Protein AF-0000000083318431 (afdb_homodimer)

Solvent-accessible surface area (backbone atoms only — not comparable to full-atom values): 11618 Å² total; per-residue (Å²): 121,82,54,91,65,58,58,41,58,22,60,66,32,66,58,31,35,30,20,56,76,48,22,71,83,72,64,51,67,89,45,80,83,78,26,44,82,41,76,45,67,50,65,54,63,56,66,42,74,27,40,33,34,69,36,64,74,43,57,50,93,87,41,75,38,68,63,38,70,35,30,31,27,86,26,38,84,50,44,69,20,49,21,38,39,7,40,50,52,39,40,73,59,24,29,31,42,32,33,68,78,69,45,78,42,68,121,126,85,56,88,66,56,60,41,58,22,60,66,32,67,58,30,36,31,19,55,77,47,22,73,83,70,64,52,70,90,45,80,83,79,26,45,82,41,77,43,67,48,61,56,63,56,66,44,73,28,40,33,34,70,36,66,74,42,63,50,95,86,40,75,40,69,64,38,71,36,30,32,28,87,26,38,82,51,44,69,20,50,21,39,39,8,39,53,52,40,41,74,60,24,30,31,43,32,35,68,78,69,45,77,42,68,120

Nearest PDB structures (foldseek):
  2owj-assembly1_A  TM=4.427E-01  e=7.287E-01  Bradyrhizobium japonicum
  1d06-assembly1_A  TM=4.377E-01  e=7.287E-01  Sinorhizobium meliloti
  1y28-assembly1_A  TM=4.097E-01  e=8.242E-01  Bradyrhizobium japonicum
  8js5-assembly1_B  TM=4.001E-01  e=1.192E+00  Bradyrhizobium diazoefficiens USDA 110
  2owj-assembly1_A  TM=4.417E-01  e=7.083E-01  Bradyrhizobium japonicum

Sequence (214 aa):
MCFASNVLLDTGCAVTIFDIDLIEPTGLTIDPVKGRAVRMYGIGGQSELSFQQSIHSLTLNHHVLDNFVVQLGQTKEPYGFDGILGVDFLSTLQLNIDFKYMVVRKPMCFASNVLLDTGCAVTIFDIDLIEPTGLTIDPVKGRAVRMYGIGGQSELSFQQSIHSLTLNHHVLDNFVVQLGQTKEPYGFDGILGVDFLSTLQLNIDFKYMVVRKP

Organism: Saccharibacillus brassicae (NCBI:txid2583377)

Secondary structure (DSSP, 8-state):
------EEE-TT-SS-EEEGGGHHHH-----TTT-EEEEEE-TTS-EEEEEEEEEEEEEETTEEEEEEEEEEE--HHHHS-SEEE-HHHHHHTT-EEETTTTEEE--/------EEE-TT-SS-EEEGGGHHHH-----TTT-EEEEEE-TTS-EEEEEEEEEEEEEETTEEEEEEEEEEE--HHHHS-SEEE-HHHHHHTT-EEETTTTEEE--

Radius of gyration: 18.56 Å; Cα contacts (8 Å, |Δi|>4): 474; chains: 2; bounding box: 25×54×40 Å

Foldseek 3Di:
DADAWFEAEDAQDAAKEFEQVCCVVVVPDQDPVAKDWDWDQGPVRDIDIWIKHFDQWDDYPRDIDGRGIYTYHHCCVVPNTRMYHYPSNCVVQVWDQDPVVRDIDGD/DADAWFEAEDAQAAAKEFEQVCCVVVVPDQDPVAKDWDWDQGPVRDIDIWIKHFDQWDDYPRDIDGRGIYTYHHCCPVPNTRMYHYPSNCVVQVWDQDPVVRDIDGD

pLDDT: mean 85.31, std 11.84, range [35.06, 97.62]

InterPro domains:
  IPR021109 Aspartic peptidase domain superfamily [G3DSA:2.40.70.10] (4-106)
  IPR021109 Aspartic peptidase domain superfamily [SSF50630] (6-99)

Structure (mmCIF, N/CA/C/O backbone):
data_AF-0000000083318431-model_v1
#
loop_
_entity.id
_entity.type
_entity.pdbx_description
1 polymer 'Peptidase A2 domain-containing protein'
#
loop_
_atom_site.group_PDB
_atom_site.id
_atom_site.type_symbol
_atom_site.label_atom_id
_atom_site.label_alt_id
_atom_site.label_comp_id
_atom_site.label_asym_id
_atom_site.label_entity_id
_atom_site.label_seq_id
_atom_site.pdbx_PDB_ins_code
_atom_site.Cartn_x
_atom_site.Cartn_y
_atom_site.Cartn_z
_atom_site.occupancy
_atom_site.B_iso_or_equiv
_atom_site.auth_seq_id
_atom_site.auth_comp_id
_atom_site.auth_asym_id
_atom_site.auth_atom_id
_atom_site.pdbx_PDB_model_num
ATOM 1 N N . MET A 1 1 ? -6.406 -19.203 -18.109 1 36 1 MET A N 1
ATOM 2 C CA . MET A 1 1 ? -7.582 -18.797 -17.359 1 36 1 MET A CA 1
ATOM 3 C C . MET A 1 1 ? -7.383 -17.406 -16.75 1 36 1 MET A C 1
ATOM 5 O O . MET A 1 1 ? -6.355 -17.141 -16.125 1 36 1 MET A O 1
ATOM 9 N N . CYS A 1 2 ? -8.008 -16.469 -17.484 1 44.5 2 CYS A N 1
ATOM 10 C CA . CYS A 1 2 ? -7.988 -15.078 -17.031 1 44.5 2 CYS A CA 1
ATOM 11 C C . CYS A 1 2 ? -8.875 -14.891 -15.805 1 44.5 2 CYS A C 1
ATOM 13 O O . CYS A 1 2 ? -10.07 -15.211 -15.844 1 44.5 2 CYS A O 1
ATOM 15 N N . PHE A 1 3 ? -8.562 -15.305 -14.68 1 53.53 3 PHE A N 1
ATOM 16 C CA . PHE A 1 3 ? -9.492 -15.086 -13.586 1 53.53 3 PHE A CA 1
ATOM 17 C C . PHE A 1 3 ? -9.391 -13.648 -13.07 1 53.53 3 PHE A C 1
ATOM 19 O O . PHE A 1 3 ? -8.297 -13.086 -13 1 53.53 3 PHE A O 1
ATOM 26 N N . ALA A 1 4 ? -10.656 -13.031 -13.195 1 59.25 4 ALA A N 1
ATOM 27 C CA . ALA A 1 4 ? -10.828 -11.734 -12.555 1 59.25 4 ALA A CA 1
ATOM 28 C C . ALA A 1 4 ? -10.703 -11.844 -11.039 1 59.25 4 ALA A C 1
ATOM 30 O O . ALA A 1 4 ? -11.336 -12.703 -10.422 1 59.25 4 ALA A O 1
ATOM 31 N N . SER A 1 5 ? -9.578 -11.383 -10.531 1 76.81 5 SER A N 1
ATOM 32 C CA . SER A 1 5 ? -9.406 -11.469 -9.086 1 76.81 5 SER A CA 1
ATOM 33 C C . SER A 1 5 ? -9.453 -10.086 -8.438 1 76.81 5 SER A C 1
ATOM 35 O O . SER A 1 5 ? -9.039 -9.102 -9.047 1 76.81 5 SER A O 1
ATOM 37 N N . ASN A 1 6 ? -10.266 -10.055 -7.43 1 89 6 ASN A N 1
ATOM 38 C CA . ASN A 1 6 ? -10.25 -8.875 -6.566 1 89 6 ASN A CA 1
ATOM 39 C C . ASN A 1 6 ? -8.953 -8.781 -5.77 1 89 6 ASN A C 1
ATOM 41 O O . ASN A 1 6 ? -8.766 -9.508 -4.789 1 89 6 ASN A O 1
ATOM 45 N N . VAL A 1 7 ? -8.062 -7.941 -6.309 1 92.19 7 VAL A N 1
ATOM 46 C CA . VAL A 1 7 ? -6.75 -7.867 -5.676 1 92.19 7 VAL A CA 1
ATOM 47 C C . VAL A 1 7 ? -6.484 -6.438 -5.211 1 92.19 7 VAL A C 1
ATOM 49 O O . VAL A 1 7 ? -7.066 -5.488 -5.738 1 92.19 7 VAL A O 1
ATOM 52 N N . LEU A 1 8 ? -5.73 -6.363 -4.23 1 93.19 8 LEU A N 1
ATOM 53 C CA . LEU A 1 8 ? -5.262 -5.086 -3.707 1 93.19 8 LEU A CA 1
ATOM 54 C C . LEU A 1 8 ? -3.844 -4.789 -4.18 1 93.19 8 LEU A C 1
ATOM 56 O O . LEU A 1 8 ? -2.963 -5.648 -4.086 1 93.19 8 LEU A O 1
ATOM 60 N N . LEU A 1 9 ? -3.641 -3.633 -4.832 1 94.44 9 LEU A N 1
ATOM 61 C CA . LEU A 1 9 ? -2.283 -3.143 -5.051 1 94.44 9 LEU A CA 1
ATOM 62 C C . LEU A 1 9 ? -1.739 -2.471 -3.793 1 94.44 9 LEU A C 1
ATOM 64 O O . LEU A 1 9 ? -2.293 -1.471 -3.33 1 94.44 9 LEU A O 1
ATOM 68 N N . ASP A 1 10 ? -0.705 -3.004 -3.295 1 93 10 ASP A N 1
ATOM 69 C CA . ASP A 1 10 ? -0.213 -2.551 -1.998 1 93 10 ASP A CA 1
ATOM 70 C C . ASP A 1 10 ? 1.276 -2.221 -2.061 1 93 10 ASP A C 1
ATOM 72 O O . ASP A 1 10 ? 2.121 -3.113 -1.959 1 93 10 ASP A O 1
ATOM 76 N N . THR A 1 11 ? 1.609 -0.879 -2.137 1 94.94 11 THR A N 1
ATOM 77 C CA . THR A 1 11 ? 2.996 -0.433 -2.217 1 94.94 11 THR A CA 1
ATOM 78 C C . THR A 1 11 ? 3.666 -0.501 -0.847 1 94.94 11 THR A C 1
ATOM 80 O O . THR A 1 11 ? 4.875 -0.289 -0.729 1 94.94 11 THR A O 1
ATOM 83 N N . GLY A 1 12 ? 2.986 -0.863 0.18 1 89.88 12 GLY A N 1
ATOM 84 C CA . GLY A 1 12 ? 3.553 -1.085 1.501 1 89.88 12 GLY A CA 1
ATOM 85 C C . GLY A 1 12 ? 3.918 -2.535 1.758 1 89.88 12 GLY A C 1
ATOM 86 O O . GLY A 1 12 ? 4.484 -2.861 2.803 1 89.88 12 GLY A O 1
ATOM 87 N N . CYS A 1 13 ? 3.611 -3.355 0.816 1 90.69 13 CYS A N 1
ATOM 88 C CA . CYS A 1 13 ? 3.912 -4.781 0.909 1 90.69 13 CYS A CA 1
ATOM 89 C C . CYS A 1 13 ? 5.008 -5.172 -0.073 1 90.69 13 CYS A C 1
ATOM 91 O O . CYS A 1 13 ? 4.914 -4.879 -1.267 1 90.69 13 CYS A O 1
ATOM 93 N N . ALA A 1 14 ? 5.973 -5.914 0.399 1 91.31 14 ALA A N 1
ATOM 94 C CA . ALA A 1 14 ? 7.121 -6.258 -0.435 1 91.31 14 ALA A CA 1
ATOM 95 C C . ALA A 1 14 ? 6.789 -7.406 -1.381 1 91.31 14 ALA A C 1
ATOM 97 O O . ALA A 1 14 ? 7.258 -7.438 -2.52 1 91.31 14 ALA A O 1
ATOM 98 N N . VAL A 1 15 ? 5.84 -8.258 -0.883 1 92.88 15 VAL A N 1
ATOM 99 C CA . VAL A 1 15 ? 5.672 -9.508 -1.615 1 92.88 15 VAL A CA 1
ATOM 100 C C . VAL A 1 15 ? 4.203 -9.688 -2 1 92.88 15 VAL A C 1
ATOM 102 O O . VAL A 1 15 ? 3.316 -9.102 -1.375 1 92.88 15 VAL A O 1
ATOM 105 N N . THR A 1 16 ? 3.99 -10.477 -2.982 1 93.06 16 THR A N 1
ATOM 106 C CA . THR A 1 16 ? 2.654 -10.797 -3.467 1 93.06 16 THR A CA 1
ATOM 107 C C . THR A 1 16 ? 2.111 -12.047 -2.77 1 93.06 16 THR A C 1
ATOM 109 O O . THR A 1 16 ? 2.809 -13.055 -2.66 1 93.06 16 THR A O 1
ATOM 112 N N . ILE A 1 17 ? 0.894 -11.898 -2.312 1 92.06 17 ILE A N 1
ATOM 113 C CA . ILE A 1 17 ? 0.242 -12.984 -1.582 1 92.06 17 ILE A CA 1
ATOM 114 C C . ILE A 1 17 ? -1.122 -13.273 -2.203 1 92.06 17 ILE A C 1
ATOM 116 O O . ILE A 1 17 ? -1.883 -12.352 -2.508 1 92.06 17 ILE A O 1
ATOM 120 N N . PHE A 1 18 ? -1.387 -14.547 -2.379 1 91.19 18 PHE A N 1
ATOM 121 C CA . PHE A 1 18 ? -2.713 -14.977 -2.801 1 91.19 18 PHE A CA 1
ATOM 122 C C . PHE A 1 18 ? -3.367 -15.844 -1.729 1 91.19 18 PHE A C 1
ATOM 124 O O . PHE A 1 18 ? -2.676 -16.5 -0.953 1 91.19 18 PHE A O 1
ATOM 131 N N . ASP A 1 19 ? -4.617 -15.75 -1.799 1 91.38 19 ASP A N 1
ATOM 132 C CA . ASP A 1 19 ? -5.352 -16.594 -0.858 1 91.38 19 ASP A CA 1
ATOM 133 C C . ASP A 1 19 ? -5.148 -18.078 -1.168 1 91.38 19 ASP A C 1
ATOM 135 O O . ASP A 1 19 ? -5.207 -18.484 -2.33 1 91.38 19 ASP A O 1
ATOM 139 N N . ILE A 1 20 ? -4.957 -18.781 -0.159 1 86.31 20 ILE A N 1
ATOM 140 C CA . ILE A 1 20 ? -4.668 -20.203 -0.284 1 86.31 20 ILE A CA 1
ATOM 141 C C . ILE A 1 20 ? -5.871 -20.922 -0.887 1 86.31 20 ILE A C 1
ATOM 143 O O . ILE A 1 20 ? -5.719 -21.953 -1.559 1 86.31 20 ILE A O 1
ATOM 147 N N . ASP A 1 21 ? -7.047 -20.375 -0.74 1 83.44 21 ASP A N 1
ATOM 148 C CA . ASP A 1 21 ? -8.25 -21.031 -1.242 1 83.44 21 ASP A CA 1
ATOM 149 C C . ASP A 1 21 ? -8.398 -20.828 -2.75 1 83.44 21 ASP A C 1
ATOM 151 O O . ASP A 1 21 ? -9.266 -21.438 -3.381 1 83.44 21 ASP A O 1
ATOM 155 N N . LEU A 1 22 ? -7.621 -19.859 -3.303 1 76.31 22 LEU A N 1
ATOM 156 C CA . LEU A 1 22 ? -7.672 -19.656 -4.746 1 76.31 22 LEU A CA 1
ATOM 157 C C . LEU A 1 22 ? -6.996 -20.812 -5.48 1 76.31 22 LEU A C 1
ATOM 159 O O . LEU A 1 22 ? -7.098 -20.922 -6.703 1 76.31 22 LEU A O 1
ATOM 163 N N . ILE A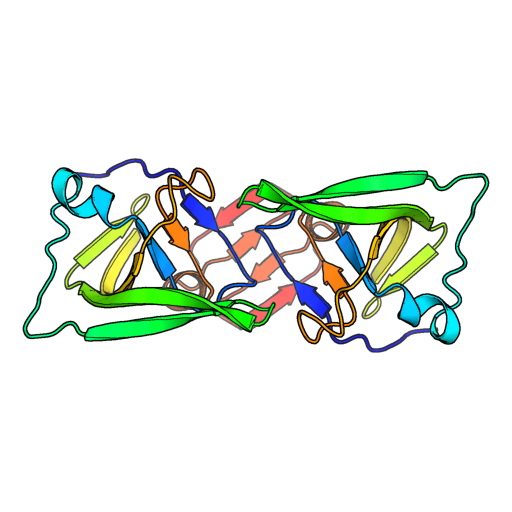 1 23 ? -6.359 -21.562 -4.914 1 65.06 23 ILE A N 1
ATOM 164 C CA . ILE A 1 23 ? -5.648 -22.703 -5.484 1 65.06 23 ILE A CA 1
ATOM 165 C C . ILE A 1 23 ? -6.609 -23.562 -6.305 1 65.06 23 ILE A C 1
ATOM 167 O O . ILE A 1 23 ? -6.301 -23.938 -7.438 1 65.06 23 ILE A O 1
ATOM 171 N N . GLU A 1 24 ? -7.672 -23.766 -5.746 1 61.34 24 GLU A N 1
ATOM 172 C CA . GLU A 1 24 ? -8.57 -24.703 -6.418 1 61.34 24 GLU A CA 1
ATOM 173 C C . GLU A 1 24 ? -9.109 -24.109 -7.719 1 61.34 24 GLU A C 1
ATOM 175 O O . GLU A 1 24 ? -8.945 -24.688 -8.789 1 61.34 24 GLU A O 1
ATOM 180 N N . PRO A 1 25 ? -9.539 -22.953 -7.664 1 62.59 25 PRO A N 1
ATOM 181 C CA . PRO A 1 25 ? -10.195 -22.438 -8.867 1 62.59 25 PRO A CA 1
ATOM 182 C C . PRO A 1 25 ? -9.203 -21.984 -9.938 1 62.59 25 PRO A C 1
ATOM 184 O O . PRO A 1 25 ? -9.539 -21.953 -11.125 1 62.59 25 PRO A O 1
ATOM 187 N N . THR A 1 26 ? -7.973 -21.656 -9.555 1 65.06 26 THR A N 1
ATOM 188 C CA . THR A 1 26 ? -7.074 -21.016 -10.508 1 65.06 26 THR A CA 1
ATOM 189 C C . THR A 1 26 ? -6.027 -22 -11.008 1 65.06 26 THR A C 1
ATOM 191 O O . THR A 1 26 ? -5.324 -21.734 -11.992 1 65.06 26 THR A O 1
ATOM 194 N N . GLY A 1 27 ? -6.109 -23.234 -10.32 1 65.81 27 GLY A N 1
ATOM 195 C CA . GLY A 1 27 ? -5.113 -24.234 -10.672 1 65.81 27 GLY A CA 1
ATOM 196 C C . GLY A 1 27 ? -3.773 -24.016 -10 1 65.81 27 GLY A C 1
ATOM 197 O O . GLY A 1 27 ? -2.787 -24.672 -10.336 1 65.81 27 GLY A O 1
ATOM 198 N N . LEU A 1 28 ? -3.803 -23.047 -9.18 1 68.62 28 LEU A N 1
ATOM 199 C CA . LEU A 1 28 ? -2.6 -22.906 -8.367 1 68.62 28 LEU A CA 1
ATOM 200 C C . LEU A 1 28 ? -2.434 -24.094 -7.426 1 68.62 28 LEU A C 1
ATOM 202 O O . LEU A 1 28 ? -3.389 -24.516 -6.77 1 68.62 28 LEU A O 1
ATOM 206 N N . THR A 1 29 ? -1.432 -24.938 -7.719 1 70.38 29 THR A N 1
ATOM 207 C CA . THR A 1 29 ? -1.21 -26.109 -6.875 1 70.38 29 THR A CA 1
ATOM 208 C C . THR A 1 29 ? -0.004 -25.891 -5.965 1 70.38 29 THR A C 1
ATOM 210 O O . THR A 1 29 ? 0.978 -25.266 -6.359 1 70.38 29 THR A O 1
ATOM 213 N N . ILE A 1 30 ? -0.252 -26.219 -4.617 1 75.06 30 ILE A N 1
ATOM 214 C CA . ILE A 1 30 ? 0.859 -26.219 -3.672 1 75.06 30 ILE A CA 1
ATOM 215 C C . ILE A 1 30 ? 1.917 -27.219 -4.121 1 75.06 30 ILE A C 1
ATOM 217 O O . ILE A 1 30 ? 1.591 -28.359 -4.48 1 75.06 30 ILE A O 1
ATOM 221 N N . ASP A 1 31 ? 3.086 -26.766 -4.34 1 80.94 31 ASP A N 1
ATOM 222 C CA . ASP A 1 31 ? 4.234 -27.625 -4.609 1 80.94 31 ASP A CA 1
ATOM 223 C C . ASP A 1 31 ? 5.039 -27.891 -3.338 1 80.94 31 ASP A C 1
ATOM 225 O O . ASP A 1 31 ? 5.895 -27.078 -2.967 1 80.94 31 ASP A O 1
ATOM 229 N N . PRO A 1 32 ? 4.699 -28.969 -2.686 1 79.25 32 PRO A N 1
ATOM 230 C CA . PRO A 1 32 ? 5.371 -29.219 -1.407 1 79.25 32 PRO A CA 1
ATOM 231 C C . PRO A 1 32 ? 6.867 -29.484 -1.567 1 79.25 32 PRO A C 1
ATOM 233 O O . PRO A 1 32 ? 7.617 -29.406 -0.592 1 79.25 32 PRO A O 1
ATOM 236 N N . VAL A 1 33 ? 7.297 -29.812 -2.688 1 82.94 33 VAL A N 1
ATOM 237 C CA . VAL A 1 33 ? 8.703 -30.109 -2.93 1 82.94 33 VAL A CA 1
ATOM 238 C C . VAL A 1 33 ? 9.484 -28.812 -3.15 1 82.94 33 VAL A C 1
ATOM 240 O O . VAL A 1 33 ? 10.531 -28.609 -2.535 1 82.94 33 VAL A O 1
ATOM 243 N N . LYS A 1 34 ? 8.867 -27.984 -3.918 1 83.31 34 LYS A N 1
ATOM 244 C CA . LYS A 1 34 ? 9.602 -26.766 -4.293 1 83.31 34 LYS A CA 1
ATOM 245 C C . LYS A 1 34 ? 9.219 -25.594 -3.398 1 83.31 34 LYS A C 1
ATOM 247 O O . LYS A 1 34 ? 9.961 -24.609 -3.305 1 83.31 34 LYS A O 1
ATOM 252 N N . GLY A 1 35 ? 8.094 -25.781 -2.775 1 89.44 35 GLY A N 1
ATOM 253 C CA . GLY A 1 35 ? 7.637 -24.703 -1.903 1 89.44 35 GLY A CA 1
ATOM 254 C C . GLY A 1 35 ? 8.094 -24.859 -0.467 1 89.44 35 GLY A C 1
ATOM 255 O O . GLY A 1 35 ? 8.836 -25.797 -0.148 1 89.44 35 GLY A O 1
ATOM 256 N N . ARG A 1 36 ? 7.926 -23.812 0.292 1 91.44 36 ARG A N 1
ATOM 257 C CA . ARG A 1 36 ? 8.305 -23.859 1.701 1 91.44 36 ARG A CA 1
ATOM 258 C C . ARG A 1 36 ? 7.41 -22.938 2.533 1 91.44 36 ARG A C 1
ATOM 260 O O . ARG A 1 36 ? 6.906 -21.938 2.033 1 91.44 36 ARG A O 1
ATOM 267 N N . ALA A 1 37 ? 7.207 -23.328 3.777 1 91.06 37 ALA A N 1
ATOM 268 C CA . ALA A 1 37 ? 6.527 -22.469 4.738 1 91.06 37 ALA A CA 1
ATOM 269 C C . ALA A 1 37 ? 7.406 -21.281 5.117 1 91.06 37 ALA A C 1
ATOM 271 O O . ALA A 1 37 ? 8.609 -21.422 5.324 1 91.06 37 ALA A O 1
ATOM 272 N N . VAL A 1 38 ? 6.82 -20.078 5.086 1 90.62 38 VAL A N 1
ATOM 273 C CA . VAL A 1 38 ? 7.535 -18.859 5.469 1 90.62 38 VAL A CA 1
ATOM 274 C C . VAL A 1 38 ? 6.672 -18.031 6.41 1 90.62 38 VAL A C 1
ATOM 276 O O . VAL A 1 38 ? 5.449 -18.203 6.457 1 90.62 38 VAL A O 1
ATOM 279 N N . ARG A 1 39 ? 7.371 -17.297 7.191 1 87.12 39 ARG A N 1
ATOM 280 C CA . ARG A 1 39 ? 6.711 -16.297 8.031 1 87.12 39 ARG A CA 1
ATOM 281 C C . ARG A 1 39 ? 6.848 -14.898 7.438 1 87.12 39 ARG A C 1
ATOM 283 O O . ARG A 1 39 ? 7.953 -14.461 7.117 1 87.12 39 ARG A O 1
ATOM 290 N N . MET A 1 40 ? 5.684 -14.336 7.133 1 81.06 40 MET A N 1
ATOM 291 C CA . MET A 1 40 ? 5.672 -12.984 6.57 1 81.06 40 MET A CA 1
ATOM 292 C C . MET A 1 40 ? 5.422 -11.945 7.656 1 81.06 40 MET A C 1
ATOM 294 O O . MET A 1 40 ? 4.609 -12.164 8.555 1 81.06 40 MET A O 1
ATOM 298 N N . TYR A 1 41 ? 6.293 -10.961 7.547 1 74.12 41 TYR A N 1
ATOM 299 C CA . TYR A 1 41 ? 6.117 -9.852 8.477 1 74.12 41 TYR A CA 1
ATOM 300 C C . TYR A 1 41 ? 5.609 -8.609 7.754 1 74.12 41 TYR A C 1
ATOM 302 O O . TYR A 1 41 ? 6.117 -8.258 6.688 1 74.12 41 TYR A O 1
ATOM 310 N N . GLY A 1 42 ? 4.559 -8.078 8.227 1 68.25 42 GLY A N 1
ATOM 311 C CA . GLY A 1 42 ? 4.086 -6.797 7.723 1 68.25 42 GLY A CA 1
ATOM 312 C C . GLY A 1 42 ? 4.715 -5.609 8.43 1 68.25 42 GLY A C 1
ATOM 313 O O . GLY A 1 42 ? 5.512 -5.781 9.352 1 68.25 42 GLY A O 1
ATOM 314 N N . ILE A 1 43 ? 4.52 -4.32 8 1 66.81 43 ILE A N 1
ATOM 315 C CA . ILE A 1 43 ? 5.09 -3.076 8.508 1 66.81 43 ILE A CA 1
ATOM 316 C C . ILE A 1 43 ? 4.809 -2.957 10.008 1 66.81 43 ILE A C 1
ATOM 318 O O . ILE A 1 43 ? 5.652 -2.467 10.766 1 66.81 43 ILE A O 1
ATOM 322 N N . GLY A 1 44 ? 4.16 -3.818 10.773 1 66.19 44 GLY A N 1
ATOM 323 C CA . GLY A 1 44 ? 3.818 -3.777 12.188 1 66.19 44 GLY A CA 1
ATOM 324 C C . GLY A 1 44 ? 4.344 -4.969 12.961 1 66.19 44 GLY A C 1
ATOM 325 O O . GLY A 1 44 ? 4.098 -5.094 14.164 1 66.19 44 GLY A O 1
ATOM 326 N N . GLY A 1 45 ? 5.098 -5.727 12.281 1 67.38 45 GLY A N 1
ATOM 327 C CA . GLY A 1 45 ? 5.742 -6.84 12.961 1 67.38 45 GLY A CA 1
ATOM 328 C C . GLY A 1 45 ? 4.84 -8.047 13.117 1 67.38 45 GLY A C 1
ATOM 329 O O . GLY A 1 45 ? 5.281 -9.109 13.562 1 67.38 45 GLY A O 1
ATOM 330 N N . GLN A 1 46 ? 3.557 -7.824 12.945 1 69.38 46 GLN A N 1
ATOM 331 C CA . GLN A 1 46 ? 2.693 -9 12.953 1 69.38 46 GLN A CA 1
ATOM 332 C C . GLN A 1 46 ? 3.082 -9.977 11.844 1 69.38 46 GLN A C 1
ATOM 334 O O . GLN A 1 46 ? 3.393 -9.562 10.727 1 69.38 46 GLN A O 1
ATOM 339 N N . SER A 1 47 ? 3.252 -11.188 12.312 1 77.19 47 SER A N 1
ATOM 340 C CA . SER A 1 47 ? 3.695 -12.188 11.344 1 77.19 47 SER A CA 1
ATOM 341 C C . SER A 1 47 ? 2.582 -13.18 11.031 1 77.19 47 SER A C 1
ATOM 343 O O . SER A 1 47 ? 1.662 -13.367 11.828 1 77.19 47 SER A O 1
ATOM 345 N N . GLU A 1 48 ? 2.594 -13.617 9.828 1 80.62 48 GLU A N 1
ATOM 346 C CA . GLU A 1 48 ? 1.678 -14.648 9.367 1 80.62 48 GLU A CA 1
ATOM 347 C C . GLU A 1 48 ? 2.424 -15.75 8.617 1 80.62 48 GLU A C 1
ATOM 349 O O . GLU A 1 48 ? 3.406 -15.477 7.922 1 80.62 48 GLU A O 1
ATOM 354 N N . LEU A 1 49 ? 1.854 -16.922 8.93 1 87.12 49 LEU A N 1
ATOM 355 C CA . LEU A 1 49 ? 2.42 -18.047 8.195 1 87.12 49 LEU A CA 1
ATOM 356 C C . LEU A 1 49 ? 1.874 -18.094 6.77 1 87.12 49 LEU A C 1
ATOM 358 O O . LEU A 1 49 ? 0.674 -17.906 6.555 1 87.12 49 LEU A O 1
ATOM 362 N N . SER A 1 50 ? 2.781 -18.328 5.816 1 91 50 SER A N 1
ATOM 363 C CA . SER A 1 50 ? 2.41 -18.484 4.41 1 91 50 SER A CA 1
ATOM 364 C C . SER A 1 50 ? 3.262 -19.562 3.736 1 91 50 SER A C 1
ATOM 366 O O . SER A 1 50 ? 4.191 -20.094 4.344 1 91 50 SER A O 1
ATOM 368 N N . PHE A 1 51 ? 2.768 -20.031 2.646 1 92.12 51 PHE A N 1
ATOM 369 C CA . PHE A 1 51 ? 3.502 -20.984 1.82 1 92.12 51 PHE A CA 1
ATOM 370 C C . PHE A 1 51 ? 4.035 -20.312 0.563 1 92.12 51 PHE A C 1
ATOM 372 O O . PHE A 1 51 ? 3.277 -19.688 -0.182 1 92.12 51 PHE A O 1
ATOM 379 N N . GLN A 1 52 ? 5.371 -20.391 0.48 1 93.75 52 GLN A N 1
ATOM 380 C CA . GLN A 1 52 ? 6.023 -19.719 -0.641 1 93.75 52 GLN A CA 1
ATOM 381 C C . GLN A 1 52 ? 6.363 -20.703 -1.751 1 93.75 52 GLN A C 1
ATOM 383 O O . GLN A 1 52 ? 6.848 -21.812 -1.48 1 93.75 52 GLN A O 1
ATOM 388 N N . GLN A 1 53 ? 6.07 -20.359 -2.934 1 91.69 53 GLN A N 1
ATOM 389 C CA . GLN A 1 53 ? 6.461 -21.172 -4.074 1 91.69 53 GLN A CA 1
ATOM 390 C C . GLN A 1 53 ? 6.562 -20.344 -5.348 1 91.69 53 GLN A C 1
ATOM 392 O O . GLN A 1 53 ? 6.027 -19.234 -5.41 1 91.69 53 GLN A O 1
ATOM 397 N N . SER A 1 54 ? 7.273 -20.875 -6.316 1 91.19 54 SER A N 1
ATOM 398 C CA . SER A 1 54 ? 7.316 -20.281 -7.645 1 91.19 54 SER A CA 1
ATOM 399 C C . SER A 1 54 ? 6.168 -20.781 -8.516 1 91.19 54 SER A C 1
ATOM 401 O O . SER A 1 54 ? 5.832 -21.969 -8.492 1 91.19 54 SER A O 1
ATOM 403 N N . ILE A 1 55 ? 5.605 -19.859 -9.156 1 85.56 55 ILE A N 1
ATOM 404 C CA . ILE A 1 55 ? 4.598 -20.203 -10.156 1 85.56 55 ILE A CA 1
ATOM 405 C C . ILE A 1 55 ? 5.184 -20.031 -11.555 1 85.56 55 ILE A C 1
ATOM 407 O O . ILE A 1 55 ? 5.699 -18.969 -11.891 1 85.56 55 ILE A O 1
ATOM 411 N N . HIS A 1 56 ? 5.043 -21.062 -12.305 1 84.88 56 HIS A N 1
ATOM 412 C CA . HIS A 1 56 ? 5.645 -21.062 -13.633 1 84.88 56 HIS A CA 1
ATOM 413 C C . HIS A 1 56 ? 5.051 -19.969 -14.508 1 84.88 56 HIS A C 1
ATOM 415 O O . HIS A 1 56 ? 5.785 -19.25 -15.203 1 84.88 56 HIS A O 1
ATOM 421 N N . SER A 1 57 ? 3.715 -19.906 -14.57 1 84.62 57 SER A N 1
ATOM 422 C CA . SER A 1 57 ? 3.039 -18.859 -15.336 1 84.62 57 SER A CA 1
ATOM 423 C C . SER A 1 57 ? 1.828 -18.312 -14.586 1 84.62 57 SER A C 1
ATOM 425 O O . SER A 1 57 ? 0.902 -19.062 -14.266 1 84.62 57 SER A O 1
ATOM 427 N N . LEU A 1 58 ? 1.907 -17.047 -14.25 1 83 58 LEU A N 1
ATOM 428 C CA . LEU A 1 58 ? 0.816 -16.328 -13.594 1 83 58 LEU A CA 1
ATOM 429 C C . LEU A 1 58 ? 0.211 -15.281 -14.523 1 83 58 LEU A C 1
ATOM 431 O O . LEU A 1 58 ? 0.926 -14.43 -15.047 1 83 58 LEU A O 1
ATOM 435 N N . THR A 1 59 ? -1.07 -15.445 -14.742 1 83.81 59 THR A N 1
ATOM 436 C CA . THR A 1 59 ? -1.763 -14.461 -15.562 1 83.81 59 THR A CA 1
ATOM 437 C C . THR A 1 59 ? -2.771 -13.68 -14.734 1 83.81 59 THR A C 1
ATOM 439 O O . THR A 1 59 ? -3.666 -14.258 -14.117 1 83.81 59 THR A O 1
ATOM 442 N N . LEU A 1 60 ? -2.523 -12.352 -14.648 1 82.06 60 LEU A N 1
ATOM 443 C CA . LEU A 1 60 ? -3.441 -11.445 -13.969 1 82.06 60 LEU A CA 1
ATOM 444 C C . LEU A 1 60 ? -3.834 -10.281 -14.875 1 82.06 60 LEU A C 1
ATOM 446 O O . LEU A 1 60 ? -2.973 -9.523 -15.328 1 82.06 60 LEU A O 1
ATOM 450 N N . ASN A 1 61 ? -5.125 -9.945 -15.062 1 77.31 61 ASN A N 1
ATOM 451 C CA . ASN A 1 61 ? -5.645 -8.852 -15.875 1 77.31 61 ASN A CA 1
ATOM 452 C C . ASN A 1 61 ? -4.816 -8.648 -17.141 1 77.31 61 ASN A C 1
ATOM 454 O O . ASN A 1 61 ? -4.387 -7.531 -17.438 1 77.31 61 ASN A O 1
ATOM 458 N N . HIS A 1 62 ? -4.324 -9.766 -17.766 1 79.62 62 HIS A N 1
ATOM 459 C CA . HIS A 1 62 ? -3.656 -9.773 -19.062 1 79.62 62 HIS A CA 1
ATOM 460 C C . HIS A 1 62 ? -2.143 -9.68 -18.891 1 79.62 62 HIS A C 1
ATOM 462 O O . HIS A 1 62 ? -1.413 -9.586 -19.891 1 79.62 62 HIS A O 1
ATOM 468 N N . HIS A 1 63 ? -1.74 -9.555 -17.734 1 85.5 63 HIS A N 1
ATOM 469 C CA . HIS A 1 63 ? -0.306 -9.602 -17.469 1 85.5 63 HIS A CA 1
ATOM 470 C C . HIS A 1 63 ? 0.155 -11.023 -17.172 1 85.5 63 HIS A C 1
ATOM 472 O O . HIS A 1 63 ? -0.498 -11.742 -16.422 1 85.5 63 HIS A O 1
ATOM 478 N N . VAL A 1 64 ? 1.196 -11.367 -17.797 1 84.31 64 VAL A N 1
ATOM 479 C CA . VAL A 1 64 ? 1.764 -12.688 -17.578 1 84.31 64 VAL A CA 1
ATOM 480 C C . VAL A 1 64 ? 3.121 -12.562 -16.891 1 84.31 64 VAL A C 1
ATOM 482 O O . VAL A 1 64 ? 3.963 -11.766 -17.297 1 84.31 64 VAL A O 1
ATOM 485 N N . LEU A 1 65 ? 3.244 -13.305 -15.82 1 88.75 65 LEU A N 1
ATOM 486 C CA . LEU A 1 65 ? 4.512 -13.398 -15.102 1 88.75 65 LEU A CA 1
ATOM 487 C C . LEU A 1 65 ? 5.027 -14.836 -15.102 1 88.75 65 LEU A C 1
ATOM 489 O O . LEU A 1 65 ? 4.305 -15.758 -14.719 1 88.75 65 LEU A O 1
ATOM 493 N N . ASP A 1 66 ? 6.273 -14.922 -15.555 1 89.06 66 ASP A N 1
ATOM 494 C CA . ASP A 1 66 ? 6.891 -16.25 -15.586 1 89.06 66 ASP A CA 1
ATOM 495 C C . ASP A 1 66 ? 7.809 -16.453 -14.383 1 89.06 66 ASP A C 1
ATOM 497 O O . ASP A 1 66 ? 8.555 -15.547 -14.008 1 89.06 66 ASP A O 1
ATOM 501 N N . ASN A 1 67 ? 7.66 -17.641 -13.805 1 90.94 67 ASN A N 1
ATOM 502 C CA . ASN A 1 67 ? 8.516 -18.047 -12.695 1 90.94 67 ASN A CA 1
ATOM 503 C C . ASN A 1 67 ? 8.492 -17.016 -11.57 1 90.94 67 ASN A C 1
ATOM 505 O O . ASN A 1 67 ? 9.547 -16.578 -11.102 1 90.94 67 ASN A O 1
ATOM 509 N N . PHE A 1 68 ? 7.332 -16.703 -11.227 1 92.5 68 PHE A N 1
ATOM 510 C CA . PHE A 1 68 ? 7.117 -15.68 -10.203 1 92.5 68 PHE A CA 1
ATOM 511 C C . PHE A 1 68 ? 6.883 -16.328 -8.844 1 92.5 68 PHE A C 1
ATOM 513 O O . PHE A 1 68 ? 6.098 -17.266 -8.719 1 92.5 68 PHE A O 1
ATOM 520 N N . VAL A 1 69 ? 7.602 -15.789 -7.848 1 93.5 69 VAL A N 1
ATOM 521 C CA . VAL A 1 69 ? 7.473 -16.312 -6.492 1 93.5 69 VAL A CA 1
ATOM 522 C C . VAL A 1 69 ? 6.297 -15.648 -5.785 1 93.5 69 VAL A C 1
ATOM 524 O O . VAL A 1 69 ? 6.195 -14.414 -5.77 1 93.5 69 VAL A O 1
ATOM 527 N N . VAL A 1 70 ? 5.402 -16.531 -5.297 1 92.44 70 VAL A N 1
ATOM 528 C CA . VAL A 1 70 ? 4.254 -16 -4.57 1 92.44 70 VAL A CA 1
ATOM 529 C C . VAL A 1 70 ? 4.172 -16.641 -3.188 1 92.44 70 VAL A C 1
ATOM 531 O O . VAL A 1 70 ? 4.809 -17.672 -2.936 1 92.44 70 VAL A O 1
ATOM 534 N N . GLN A 1 71 ? 3.455 -15.969 -2.43 1 92.5 71 GLN A N 1
ATOM 535 C CA . GLN A 1 71 ? 3.062 -16.547 -1.151 1 92.5 71 GLN A CA 1
ATOM 536 C C . GLN A 1 71 ? 1.576 -16.906 -1.139 1 92.5 71 GLN A C 1
ATOM 538 O O . GLN A 1 71 ? 0.758 -16.172 -1.706 1 92.5 71 GLN A O 1
ATOM 543 N N . LEU A 1 72 ? 1.286 -18 -0.546 1 91.38 72 LEU A N 1
ATOM 544 C CA . LEU A 1 72 ? -0.089 -18.422 -0.317 1 91.38 72 LEU A CA 1
ATOM 545 C C . LEU A 1 72 ? -0.452 -18.312 1.161 1 91.38 72 LEU A C 1
ATOM 547 O O . LEU A 1 72 ? 0.231 -18.891 2.014 1 91.38 72 LEU A O 1
ATOM 551 N N . GLY A 1 73 ? -1.368 -17.516 1.432 1 90.19 73 GLY A N 1
ATOM 552 C CA . GLY A 1 73 ? -1.832 -17.281 2.791 1 90.19 73 GLY A CA 1
ATOM 553 C C . GLY A 1 73 ? -3.277 -16.828 2.857 1 90.19 73 GLY A C 1
ATOM 554 O O . GLY A 1 73 ? -4.023 -16.984 1.887 1 90.19 73 GLY A O 1
ATOM 555 N N . GLN A 1 74 ? -3.701 -16.391 4.062 1 88.5 74 GLN A N 1
ATOM 556 C CA . GLN A 1 74 ? -5.074 -15.938 4.246 1 88.5 74 GLN A CA 1
ATOM 557 C C . GLN A 1 74 ? -5.223 -14.461 3.889 1 88.5 74 GLN A C 1
ATOM 559 O O . GLN A 1 74 ? -4.707 -13.594 4.594 1 88.5 74 GLN A O 1
ATOM 564 N N . THR A 1 75 ? -5.863 -14.188 2.773 1 89.94 75 THR A N 1
ATOM 565 C CA . THR A 1 75 ? -6.086 -12.797 2.395 1 89.94 75 THR A CA 1
ATOM 566 C C . THR A 1 75 ? -7.574 -12.5 2.266 1 89.94 75 THR A C 1
ATOM 568 O O . THR A 1 75 ? -8.023 -11.398 2.58 1 89.94 75 THR A O 1
ATOM 571 N N . LYS A 1 76 ? -8.359 -13.484 1.943 1 90.12 76 LYS A N 1
ATOM 572 C CA . LYS A 1 76 ? -9.773 -13.258 1.676 1 90.12 76 LYS A CA 1
ATOM 573 C C . LYS A 1 76 ? -10.547 -13 2.967 1 90.12 76 LYS A C 1
ATOM 575 O O . LYS A 1 76 ? -11.266 -12.008 3.076 1 90.12 76 LYS A O 1
ATOM 580 N N . GLU A 1 77 ? -10.375 -13.828 3.867 1 88 77 GLU A N 1
ATOM 581 C CA . GLU A 1 77 ? -11.148 -13.711 5.098 1 88 77 GLU A CA 1
ATOM 582 C C . GLU A 1 77 ? -10.766 -12.461 5.879 1 88 77 GLU A C 1
ATOM 584 O O . GLU A 1 77 ? -11.625 -11.641 6.219 1 88 77 GLU A O 1
ATOM 589 N N . PRO A 1 78 ? -9.453 -12.266 6.109 1 84.31 78 PRO A N 1
ATOM 590 C CA . PRO A 1 78 ? -9.086 -11.125 6.949 1 84.31 78 PRO A CA 1
ATOM 591 C C . PRO A 1 78 ? -9.18 -9.789 6.207 1 84.31 78 PRO A C 1
ATOM 593 O O . PRO A 1 78 ? -9.484 -8.766 6.812 1 84.31 78 PRO A O 1
ATOM 596 N N . TYR A 1 79 ? -9.008 -9.836 4.852 1 86.06 79 TYR A N 1
ATOM 597 C CA . TYR A 1 79 ? -8.844 -8.547 4.18 1 86.06 79 TYR A CA 1
ATOM 598 C C . TYR A 1 79 ? -9.883 -8.375 3.082 1 86.06 79 TYR A C 1
ATOM 600 O O . TYR A 1 79 ? -10.094 -7.258 2.592 1 86.06 79 TYR A O 1
ATOM 608 N N . GLY A 1 80 ? -10.5 -9.398 2.627 1 88.38 80 GLY A N 1
ATOM 609 C CA . GLY A 1 80 ? -11.539 -9.305 1.619 1 88.38 80 GLY A CA 1
ATOM 610 C C . GLY A 1 80 ? -11.008 -9.352 0.2 1 88.38 80 GLY A C 1
ATOM 611 O O . GLY A 1 80 ? -11.719 -9.016 -0.748 1 88.38 80 GLY A O 1
ATOM 612 N N . PHE A 1 81 ? -9.734 -9.703 0.054 1 91.5 81 PHE A N 1
ATOM 613 C CA . PHE A 1 81 ? -9.125 -9.727 -1.269 1 91.5 81 PHE A CA 1
ATOM 614 C C . PHE A 1 81 ? -8.664 -11.133 -1.624 1 91.5 81 PHE A C 1
ATOM 616 O O . PHE A 1 81 ? -8.211 -11.883 -0.755 1 91.5 81 PHE A O 1
ATOM 623 N N . ASP A 1 82 ? -8.68 -11.438 -2.893 1 90.56 82 ASP A N 1
ATOM 624 C CA . ASP A 1 82 ? -8.148 -12.695 -3.402 1 90.56 82 ASP A CA 1
ATOM 625 C C . ASP A 1 82 ? -6.625 -12.711 -3.334 1 90.56 82 ASP A C 1
ATOM 627 O O . ASP A 1 82 ? -6.012 -13.781 -3.279 1 90.56 82 ASP A O 1
ATOM 631 N N . GLY A 1 83 ? -6.07 -11.539 -3.312 1 90.94 83 GLY A N 1
ATOM 632 C CA . GLY A 1 83 ? -4.625 -11.383 -3.25 1 90.94 83 GLY A CA 1
ATOM 633 C C . GLY A 1 83 ? -4.188 -9.953 -3.006 1 90.94 83 GLY A C 1
ATOM 634 O O . GLY A 1 83 ? -4.977 -9.016 -3.174 1 90.94 83 GLY A O 1
ATOM 635 N N . ILE A 1 84 ? -3.086 -9.828 -2.547 1 91.81 84 ILE A N 1
ATOM 636 C CA . ILE A 1 84 ? -2.385 -8.562 -2.365 1 91.81 84 ILE A CA 1
ATOM 637 C C . ILE A 1 84 ? -1.131 -8.531 -3.236 1 91.81 84 ILE A C 1
ATOM 639 O O . ILE A 1 84 ? -0.26 -9.398 -3.109 1 91.81 84 ILE A O 1
ATOM 643 N N . LEU A 1 85 ? -1.132 -7.605 -4.172 1 94.12 85 LEU A N 1
ATOM 644 C CA . LEU A 1 85 ? 0.012 -7.453 -5.062 1 94.12 85 LEU A CA 1
ATOM 645 C C . LEU A 1 85 ? 1.007 -6.445 -4.504 1 94.12 85 LEU A C 1
ATOM 647 O O . LEU A 1 85 ? 0.684 -5.262 -4.359 1 94.12 85 LEU A O 1
ATOM 651 N N . GLY A 1 86 ? 2.15 -6.961 -4.207 1 94.5 86 GLY A N 1
ATOM 652 C CA . GLY A 1 86 ? 3.17 -6.125 -3.596 1 94.5 86 GLY A CA 1
ATOM 653 C C . GLY A 1 86 ? 4.125 -5.516 -4.605 1 94.5 86 GLY A C 1
ATOM 654 O O . GLY A 1 86 ? 3.883 -5.578 -5.812 1 94.5 86 GLY A O 1
ATOM 655 N N . VAL A 1 87 ? 5.152 -4.977 -4.062 1 95.88 87 VAL A N 1
ATOM 656 C CA . VAL A 1 87 ? 6.16 -4.266 -4.848 1 95.88 87 VAL A CA 1
ATOM 657 C C . VAL A 1 87 ? 6.844 -5.238 -5.809 1 95.88 87 VAL A C 1
ATOM 659 O O . VAL A 1 87 ? 7.188 -4.867 -6.934 1 95.88 87 VAL A O 1
ATOM 662 N N . ASP A 1 88 ? 7 -6.488 -5.457 1 95.81 88 ASP A N 1
ATOM 663 C CA . ASP A 1 88 ? 7.609 -7.473 -6.344 1 95.81 88 ASP A CA 1
ATOM 664 C C . ASP A 1 88 ? 6.828 -7.594 -7.648 1 95.81 88 ASP A C 1
ATOM 666 O O . ASP A 1 88 ? 7.41 -7.559 -8.734 1 95.81 88 ASP A O 1
ATOM 670 N N . PHE A 1 89 ? 5.535 -7.598 -7.531 1 94.56 89 PHE A N 1
ATOM 671 C CA . PHE A 1 89 ? 4.668 -7.66 -8.703 1 94.56 89 PHE A CA 1
ATOM 672 C C . PHE A 1 89 ? 4.738 -6.363 -9.5 1 94.56 89 PHE A C 1
ATOM 674 O O . PHE A 1 89 ? 4.934 -6.387 -10.719 1 94.56 89 PHE A O 1
ATOM 681 N N . LEU A 1 90 ? 4.602 -5.289 -8.82 1 96.75 90 LEU A N 1
ATOM 682 C CA . LEU A 1 90 ? 4.586 -3.975 -9.445 1 96.75 90 LEU A CA 1
ATOM 683 C C . LEU A 1 90 ? 5.898 -3.705 -10.18 1 96.75 90 LEU A C 1
ATOM 685 O O . LEU A 1 90 ? 5.898 -3.186 -11.297 1 96.75 90 LEU A O 1
ATOM 689 N N . SER A 1 91 ? 6.98 -4.09 -9.578 1 97.06 91 SER A N 1
ATOM 690 C CA . SER A 1 91 ? 8.297 -3.834 -10.156 1 97.06 91 SER A CA 1
ATOM 691 C C . SER A 1 91 ? 8.586 -4.805 -11.297 1 97.06 91 SER A C 1
ATOM 693 O O . SER A 1 91 ? 9.18 -4.418 -12.312 1 97.06 91 SER A O 1
ATOM 695 N N . THR A 1 92 ? 8.203 -6.055 -11.133 1 96.12 92 THR A N 1
ATOM 696 C CA . THR A 1 92 ? 8.43 -7.047 -12.18 1 96.12 92 THR A CA 1
ATOM 697 C C . THR A 1 92 ? 7.746 -6.629 -13.477 1 96.12 92 THR A C 1
ATOM 699 O O . THR A 1 92 ? 8.32 -6.762 -14.555 1 96.12 92 THR A O 1
ATOM 702 N N . LEU A 1 93 ? 6.582 -6.055 -13.336 1 95.56 93 LEU A N 1
ATOM 703 C CA . LEU A 1 93 ? 5.832 -5.645 -14.516 1 95.56 93 LEU A CA 1
ATOM 704 C C . LEU A 1 93 ? 6.121 -4.191 -14.867 1 95.56 93 LEU A C 1
ATOM 706 O O . LEU A 1 93 ? 5.594 -3.668 -15.852 1 95.56 93 LEU A O 1
ATOM 710 N N . GLN A 1 94 ? 6.898 -3.553 -14 1 97 94 GLN A N 1
ATOM 711 C CA . GLN A 1 94 ? 7.281 -2.16 -14.203 1 97 94 GLN A CA 1
ATOM 712 C C . GLN A 1 94 ? 6.051 -1.273 -14.383 1 97 94 GLN A C 1
ATOM 714 O O . GLN A 1 94 ? 6.012 -0.43 -15.281 1 97 94 GLN A O 1
ATOM 719 N N . LEU A 1 95 ? 5.066 -1.462 -13.555 1 96.5 95 LEU A N 1
ATOM 720 C CA . LEU A 1 95 ? 3.793 -0.758 -13.672 1 96.5 95 LEU A CA 1
ATOM 721 C C . LEU A 1 95 ? 3.941 0.702 -13.25 1 96.5 95 LEU A C 1
ATOM 723 O O . LEU A 1 95 ? 4.836 1.043 -12.477 1 96.5 95 LEU A O 1
ATOM 727 N N . ASN A 1 96 ? 3.084 1.5 -13.859 1 96.62 96 ASN A N 1
ATOM 728 C CA . ASN A 1 96 ? 2.902 2.889 -13.453 1 96.62 96 ASN A CA 1
ATOM 729 C C . ASN A 1 96 ? 1.516 3.121 -12.859 1 96.62 96 ASN A C 1
ATOM 731 O O . ASN A 1 96 ? 0.504 2.803 -13.492 1 96.62 96 ASN A O 1
ATOM 735 N N . ILE A 1 97 ? 1.478 3.578 -11.664 1 97.19 97 ILE A N 1
ATOM 736 C CA . ILE A 1 97 ? 0.201 3.936 -11.055 1 97.19 97 ILE A CA 1
ATOM 737 C C . ILE A 1 97 ? -0 5.445 -11.125 1 97.19 97 ILE A C 1
ATOM 739 O O . ILE A 1 97 ? 0.802 6.215 -10.586 1 97.19 97 ILE A O 1
ATOM 743 N N . ASP A 1 98 ? -1.05 5.801 -11.812 1 97.38 98 ASP A N 1
ATOM 744 C CA . ASP A 1 98 ? -1.381 7.207 -12.023 1 97.38 98 ASP A CA 1
ATOM 745 C C . ASP A 1 98 ? -2.592 7.617 -11.188 1 97.38 98 ASP A C 1
ATOM 747 O O . ASP A 1 98 ? -3.727 7.266 -11.516 1 97.38 98 ASP A O 1
ATOM 751 N N . PHE A 1 99 ? -2.42 8.523 -10.227 1 97.62 99 PHE A N 1
ATOM 752 C CA . PHE A 1 99 ? -3.494 8.852 -9.297 1 97.62 99 PHE A CA 1
ATOM 753 C C . PHE A 1 99 ? -4.277 10.062 -9.781 1 97.62 99 PHE A C 1
ATOM 755 O O . PHE A 1 99 ? -5.309 10.414 -9.211 1 97.62 99 PHE A O 1
ATOM 762 N N . LYS A 1 100 ? -3.756 10.625 -10.875 1 96.56 100 LYS A N 1
ATOM 763 C CA . LYS A 1 100 ? -4.574 11.656 -11.508 1 96.56 100 LYS A CA 1
ATOM 764 C C . LYS A 1 100 ? -5.809 11.055 -12.164 1 96.56 100 LYS A C 1
ATOM 766 O O . LYS A 1 100 ? -6.922 11.547 -11.977 1 96.56 100 LYS A O 1
ATOM 771 N N . TYR A 1 101 ? -5.574 9.977 -12.836 1 96.44 101 TYR A N 1
ATOM 772 C CA . TYR A 1 101 ? -6.664 9.359 -13.586 1 96.44 101 TYR A CA 1
ATOM 773 C C . TYR A 1 101 ? -7.113 8.062 -12.93 1 96.44 101 TYR A C 1
ATOM 775 O O . TYR A 1 101 ? -8.062 7.418 -13.391 1 96.44 101 TYR A O 1
ATOM 783 N N . MET A 1 102 ? -6.422 7.652 -11.859 1 95.75 102 MET A N 1
ATOM 784 C CA . MET A 1 102 ? -6.73 6.426 -11.133 1 95.75 102 MET A CA 1
ATOM 785 C C . MET A 1 102 ? -6.68 5.215 -12.055 1 95.75 102 MET A C 1
ATOM 787 O O . MET A 1 102 ? -7.625 4.426 -12.102 1 95.75 102 MET A O 1
ATOM 791 N N . VAL A 1 103 ? -5.438 5.113 -12.695 1 95.75 103 VAL A N 1
ATOM 792 C CA . VAL A 1 103 ? -5.234 3.994 -13.609 1 95.75 103 VAL A CA 1
ATOM 793 C C . VAL A 1 103 ? -3.861 3.373 -13.375 1 95.75 103 VAL A C 1
ATOM 795 O O . VAL A 1 103 ? -2.965 4.023 -12.828 1 95.75 103 VAL A O 1
ATOM 798 N N . VAL A 1 104 ? -3.742 2.166 -13.75 1 94.56 104 VAL A N 1
ATOM 799 C CA . VAL A 1 104 ? -2.486 1.424 -13.773 1 94.56 104 VAL A CA 1
ATOM 800 C C . VAL A 1 104 ? -2.096 1.125 -15.219 1 94.56 104 VAL A C 1
ATOM 802 O O . VAL A 1 104 ? -2.92 0.66 -16.016 1 94.56 104 VAL A O 1
ATOM 805 N N . ARG A 1 105 ? -0.808 1.468 -15.547 1 93.38 105 ARG A N 1
ATOM 806 C CA . ARG A 1 105 ? -0.34 1.291 -16.922 1 93.38 105 ARG A CA 1
ATOM 807 C C . ARG A 1 105 ? 0.919 0.433 -16.969 1 93.38 105 ARG A C 1
ATOM 809 O O . ARG A 1 105 ? 1.752 0.498 -16.062 1 93.38 105 ARG A O 1
ATOM 816 N N . LYS A 1 106 ? 0.973 -0.314 -17.984 1 90.56 106 LYS A N 1
ATOM 817 C CA . LYS A 1 106 ? 2.217 -1.008 -18.312 1 90.56 106 LYS A CA 1
ATOM 818 C C . LYS A 1 106 ? 3.029 -0.226 -19.344 1 90.56 106 LYS A C 1
ATOM 820 O O . LYS A 1 106 ? 2.469 0.348 -20.281 1 90.56 106 LYS A O 1
ATOM 825 N N . PRO A 1 107 ? 4.332 -0.021 -19.047 1 81.44 107 PRO A N 1
ATOM 826 C CA . PRO A 1 107 ? 5.133 0.718 -20.031 1 81.44 107 PRO A CA 1
ATOM 827 C C . PRO A 1 107 ? 5.039 0.131 -21.438 1 81.44 107 PRO A C 1
ATOM 829 O O . PRO A 1 107 ? 4.785 -1.066 -21.594 1 81.44 107 PRO A O 1
ATOM 832 N N . MET B 1 1 ? 10.172 24.328 7.508 1 35.06 1 MET B N 1
ATOM 833 C CA . MET B 1 1 ? 11.102 23.25 7.801 1 35.06 1 MET B CA 1
ATOM 834 C C . MET B 1 1 ? 10.719 21.984 7.051 1 35.06 1 MET B C 1
ATOM 836 O O . MET B 1 1 ? 9.539 21.609 7.02 1 35.06 1 MET B O 1
ATOM 840 N N . CYS B 1 2 ? 11.484 21.797 5.996 1 44.62 2 CYS B N 1
ATOM 841 C CA . CYS B 1 2 ? 11.328 20.578 5.199 1 44.62 2 CYS B 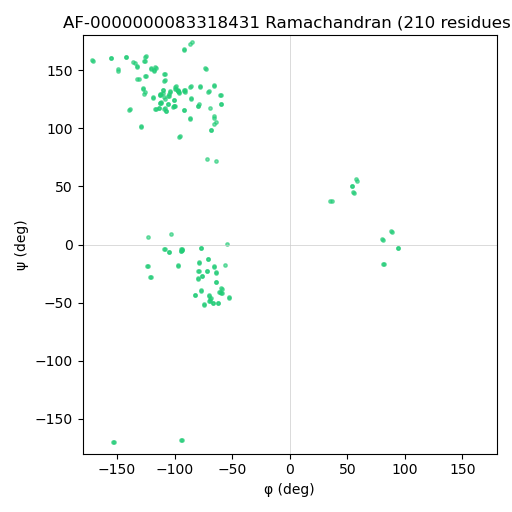CA 1
ATOM 842 C C . CYS B 1 2 ? 11.688 19.344 6.012 1 44.62 2 CYS B C 1
ATOM 844 O O . CYS B 1 2 ? 12.797 19.234 6.535 1 44.62 2 CYS B O 1
ATOM 846 N N . PHE B 1 3 ? 10.945 18.938 6.934 1 53.16 3 PHE B N 1
ATOM 847 C CA . PHE B 1 3 ? 11.344 17.75 7.684 1 53.16 3 PHE B CA 1
ATOM 848 C C . PHE B 1 3 ? 11.25 16.5 6.82 1 53.16 3 PHE B C 1
ATOM 850 O O . PHE B 1 3 ? 10.281 16.328 6.07 1 53.16 3 PHE B O 1
ATOM 857 N N . ALA B 1 4 ? 12.555 15.961 6.699 1 59.09 4 ALA B N 1
ATOM 858 C CA . ALA B 1 4 ? 12.648 14.656 6.047 1 59.09 4 ALA B CA 1
ATOM 859 C C . ALA B 1 4 ? 11.969 13.578 6.875 1 59.09 4 ALA B C 1
ATOM 861 O O . ALA B 1 4 ? 12.227 13.445 8.07 1 59.09 4 ALA B O 1
ATOM 862 N N . SER B 1 5 ? 10.789 13.172 6.449 1 77.06 5 SER B N 1
ATOM 863 C CA . SER B 1 5 ? 10.094 12.133 7.211 1 77.06 5 SER B CA 1
ATOM 864 C C . SER B 1 5 ? 10.156 10.789 6.492 1 77.06 5 SER B C 1
ATOM 866 O O . SER B 1 5 ? 10.156 10.742 5.258 1 77.06 5 SER B O 1
ATOM 868 N N . ASN B 1 6 ? 10.57 9.82 7.273 1 89 6 ASN B N 1
ATOM 869 C CA . ASN B 1 6 ? 10.469 8.438 6.812 1 89 6 ASN B CA 1
ATOM 870 C C . ASN B 1 6 ? 9.016 7.98 6.719 1 89 6 ASN B C 1
ATOM 872 O O . ASN B 1 6 ? 8.391 7.68 7.738 1 89 6 ASN B O 1
ATOM 876 N N . VAL B 1 7 ? 8.523 8.055 5.477 1 92.06 7 VAL B N 1
ATOM 877 C CA . VAL B 1 7 ? 7.109 7.738 5.309 1 92.06 7 VAL B CA 1
ATOM 878 C C . VAL B 1 7 ? 6.953 6.559 4.352 1 92.06 7 VAL B C 1
ATOM 880 O O . VAL B 1 7 ? 7.832 6.297 3.529 1 92.06 7 VAL B O 1
ATOM 883 N N . LEU B 1 8 ? 5.938 5.879 4.566 1 93.19 8 LEU B N 1
ATOM 884 C CA . LEU B 1 8 ? 5.555 4.773 3.691 1 93.19 8 LEU B CA 1
ATOM 885 C C . LEU B 1 8 ? 4.441 5.199 2.736 1 93.19 8 LEU B C 1
ATOM 887 O O . LEU B 1 8 ? 3.451 5.797 3.158 1 93.19 8 LEU B O 1
ATOM 891 N N . LEU B 1 9 ? 4.66 5.035 1.415 1 94.44 9 LEU B N 1
ATOM 892 C CA . LEU B 1 9 ? 3.557 5.137 0.466 1 94.44 9 LEU B CA 1
ATOM 893 C C . LEU B 1 9 ? 2.748 3.844 0.435 1 94.44 9 LEU B C 1
ATOM 895 O O . LEU B 1 9 ? 3.279 2.781 0.1 1 94.44 9 LEU B O 1
ATOM 899 N N . ASP B 1 10 ? 1.524 3.951 0.768 1 92.88 10 ASP B N 1
ATOM 900 C CA . ASP B 1 10 ? 0.709 2.754 0.942 1 92.88 10 ASP B CA 1
ATOM 901 C C . ASP B 1 10 ? -0.595 2.857 0.155 1 92.88 10 ASP B C 1
ATOM 903 O O . ASP B 1 10 ? -1.566 3.451 0.628 1 92.88 10 ASP B O 1
ATOM 907 N N . THR B 1 11 ? -0.643 2.174 -1.048 1 94.88 11 THR B N 1
ATOM 908 C CA . THR B 1 11 ? -1.826 2.209 -1.901 1 94.88 11 THR B CA 1
ATOM 909 C C . THR B 1 11 ? -2.918 1.299 -1.347 1 94.88 11 THR B C 1
ATOM 911 O O . THR B 1 11 ? -4.043 1.293 -1.851 1 94.88 11 THR B O 1
ATOM 914 N N . GLY B 1 12 ? -2.688 0.594 -0.295 1 89.88 12 GLY B N 1
ATOM 915 C CA . GLY B 1 12 ? -3.691 -0.204 0.388 1 89.88 12 GLY B CA 1
ATOM 916 C C . GLY B 1 12 ? -4.363 0.533 1.531 1 89.88 12 GLY B C 1
ATOM 917 O O . GLY B 1 12 ? -5.301 0.015 2.146 1 89.88 12 GLY B O 1
ATOM 918 N N . CYS B 1 13 ? -3.898 1.718 1.781 1 90.69 13 CYS B N 1
ATOM 919 C CA . CYS B 1 13 ? -4.453 2.557 2.838 1 90.69 13 CYS B CA 1
ATOM 920 C C . CYS B 1 13 ? -5.207 3.744 2.252 1 90.69 13 CYS B C 1
ATOM 922 O O . CYS B 1 13 ? -4.672 4.477 1.419 1 90.69 13 CYS B O 1
ATOM 924 N N . ALA B 1 14 ? -6.383 3.982 2.752 1 91.31 14 ALA B N 1
ATOM 925 C CA . ALA B 1 14 ? -7.227 5.035 2.193 1 91.31 14 ALA B CA 1
ATOM 926 C C . ALA B 1 14 ? -6.797 6.41 2.699 1 91.31 14 ALA B C 1
ATOM 928 O O . ALA B 1 14 ? -6.848 7.395 1.959 1 91.31 14 ALA B O 1
ATOM 929 N N . VAL B 1 15 ? -6.234 6.383 3.945 1 92.81 15 VAL B N 1
ATOM 930 C CA . VAL B 1 15 ? -6.043 7.68 4.586 1 92.81 15 VAL B CA 1
ATOM 931 C C . VAL B 1 15 ? -4.586 7.84 5.008 1 92.81 15 VAL B C 1
ATOM 933 O O . VAL B 1 15 ? -3.867 6.848 5.176 1 92.81 15 VAL B O 1
ATOM 936 N N . THR B 1 16 ?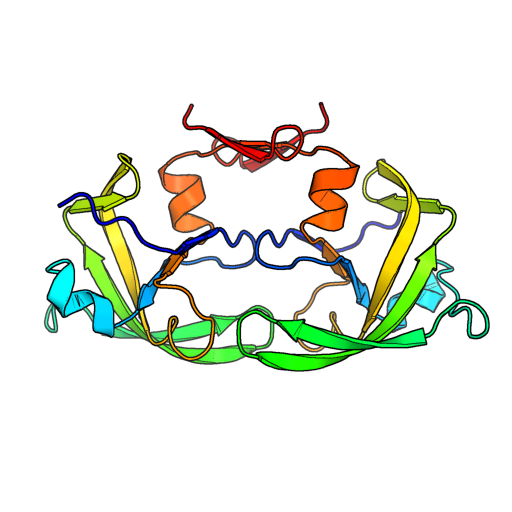 -4.188 9.039 5.172 1 93 16 THR B N 1
ATOM 937 C CA . THR B 1 16 ? -2.842 9.383 5.613 1 93 16 THR B CA 1
ATOM 938 C C . THR B 1 16 ? -2.783 9.5 7.133 1 93 16 THR B C 1
ATOM 940 O O . THR B 1 16 ? -3.635 10.148 7.746 1 93 16 THR B O 1
ATOM 943 N N . ILE B 1 17 ? -1.787 8.844 7.676 1 92 17 ILE B N 1
ATOM 944 C CA . ILE B 1 17 ? -1.611 8.812 9.125 1 92 17 ILE B CA 1
ATOM 945 C C . ILE B 1 17 ? -0.191 9.242 9.484 1 92 17 ILE B C 1
ATOM 947 O O . ILE B 1 17 ? 0.775 8.797 8.859 1 92 17 ILE B O 1
ATOM 951 N N . PHE B 1 18 ? -0.092 10.109 10.461 1 91.19 18 PHE B N 1
ATOM 952 C CA . PHE B 1 18 ? 1.203 10.477 11.023 1 91.19 18 PHE B CA 1
ATOM 953 C C . PHE B 1 18 ? 1.302 10.055 12.484 1 91.19 18 PHE B C 1
ATOM 955 O O . PHE B 1 18 ? 0.288 9.969 13.18 1 91.19 18 PHE B O 1
ATOM 962 N N . ASP B 1 19 ? 2.498 9.836 12.797 1 91.38 19 ASP B N 1
ATOM 963 C CA . ASP B 1 19 ? 2.723 9.477 14.195 1 91.38 19 ASP B CA 1
ATOM 964 C C . ASP B 1 19 ? 2.385 10.648 15.117 1 91.38 19 ASP B C 1
ATOM 966 O O . ASP B 1 19 ? 2.76 11.789 14.844 1 91.38 19 ASP B O 1
ATOM 970 N N . ILE B 1 20 ? 1.739 10.32 16.125 1 86.25 20 ILE B N 1
ATOM 971 C CA . ILE B 1 20 ? 1.271 11.328 17.062 1 86.25 20 ILE B CA 1
ATOM 972 C C . ILE B 1 20 ? 2.467 12.023 17.719 1 86.25 20 ILE B C 1
ATOM 974 O O . ILE B 1 20 ? 2.375 13.188 18.109 1 86.25 20 ILE B O 1
ATOM 978 N N . ASP B 1 21 ? 3.592 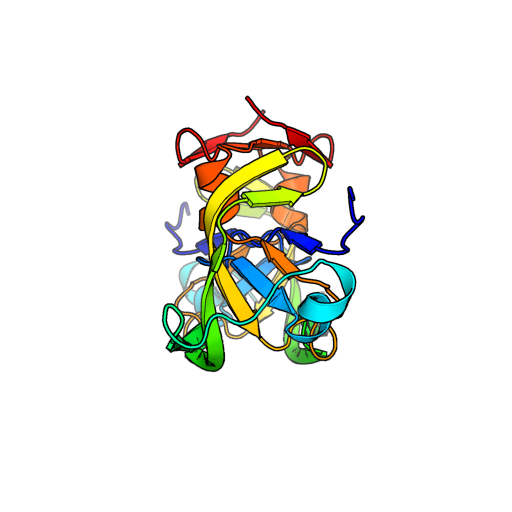11.383 17.766 1 83.25 21 ASP B N 1
ATOM 979 C CA . ASP B 1 21 ? 4.766 11.961 18.406 1 83.25 21 ASP B CA 1
ATOM 980 C C . ASP B 1 21 ? 5.445 12.984 17.5 1 83.25 21 ASP B C 1
ATOM 982 O O . ASP B 1 21 ? 6.363 13.688 17.922 1 83.25 21 ASP B O 1
ATOM 986 N N . LEU B 1 22 ? 5.094 12.961 16.172 1 75.88 22 LEU B N 1
ATOM 987 C CA . LEU B 1 22 ? 5.664 13.945 15.266 1 75.88 22 LEU B CA 1
ATOM 988 C C . LEU B 1 22 ? 5.09 15.336 15.547 1 75.88 22 LEU B C 1
ATOM 990 O O . LEU B 1 22 ? 5.582 16.328 15.008 1 75.88 22 LEU B O 1
ATOM 994 N N . ILE B 1 23 ? 4.184 15.469 16.219 1 64.69 23 ILE B N 1
ATOM 995 C CA . ILE B 1 23 ? 3.523 16.719 16.562 1 64.69 23 ILE B CA 1
ATOM 996 C C . ILE B 1 23 ? 4.547 17.719 17.109 1 64.69 23 ILE B C 1
ATOM 998 O O . ILE B 1 23 ? 4.582 18.875 16.688 1 64.69 23 ILE B O 1
ATOM 1002 N N . GLU B 1 24 ? 5.297 17.234 17.922 1 60.78 24 GLU B N 1
ATOM 1003 C CA . GLU B 1 24 ? 6.199 18.172 18.594 1 60.78 24 GLU B CA 1
ATOM 1004 C C . GLU B 1 24 ? 7.238 18.719 17.625 1 60.78 24 GLU B C 1
ATOM 1006 O O . GLU B 1 24 ? 7.355 19.938 17.453 1 60.78 24 GLU B O 1
ATOM 1011 N N . PRO B 1 25 ? 7.805 17.891 16.891 1 61.66 25 PRO B N 1
ATOM 1012 C CA . PRO B 1 25 ? 8.906 18.406 16.062 1 61.66 25 PRO B CA 1
ATOM 1013 C C . PRO B 1 25 ? 8.422 19.125 14.812 1 61.66 25 PRO B C 1
ATOM 1015 O O . PRO B 1 25 ? 9.141 19.969 14.266 1 61.66 25 PRO B O 1
ATOM 1018 N N . THR B 1 26 ? 7.207 18.8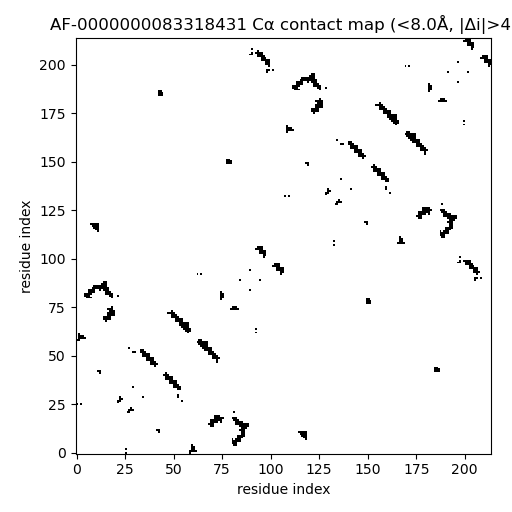28 14.367 1 64.62 26 THR B N 1
ATOM 1019 C CA . THR B 1 26 ? 6.801 19.344 13.062 1 64.62 26 THR B CA 1
ATOM 1020 C C . THR B 1 26 ? 5.832 20.516 13.211 1 64.62 26 THR B C 1
ATOM 1022 O O . THR B 1 26 ? 5.562 21.234 12.25 1 64.62 26 THR B O 1
ATOM 1025 N N . GLY B 1 27 ? 5.469 20.703 14.555 1 65.31 27 GLY B N 1
ATOM 1026 C CA . GLY B 1 27 ? 4.5 21.766 14.812 1 65.31 27 GLY B CA 1
ATOM 1027 C C . GLY B 1 27 ? 3.07 21.328 14.547 1 65.31 27 GLY B C 1
ATOM 1028 O O . GLY B 1 27 ? 2.156 22.156 14.555 1 65.31 27 GLY B O 1
ATOM 1029 N N . LEU B 1 28 ? 2.979 20.094 14.234 1 68.62 28 LEU B N 1
ATOM 1030 C CA . LEU B 1 28 ? 1.615 19.594 14.156 1 68.62 28 LEU B CA 1
ATOM 1031 C C . LEU B 1 28 ? 0.949 19.609 15.531 1 68.62 28 LEU B C 1
ATOM 1033 O O . LEU B 1 28 ? 1.545 19.172 16.516 1 68.62 28 LEU B O 1
ATOM 1037 N N . THR B 1 29 ? -0.043 20.516 15.711 1 70.12 29 THR B N 1
ATOM 1038 C CA . THR B 1 29 ? -0.727 20.609 17 1 70.12 29 THR B CA 1
ATOM 1039 C C . THR B 1 29 ? -2.113 19.969 16.922 1 70.12 29 THR B C 1
ATOM 1041 O O . THR B 1 29 ? -2.783 20.062 15.883 1 70.12 29 THR B O 1
ATOM 1044 N N . ILE B 1 30 ? -2.389 19.078 17.969 1 74.88 30 ILE B N 1
ATOM 1045 C CA . ILE B 1 30 ? -3.734 18.547 18.094 1 74.88 30 ILE B CA 1
ATOM 1046 C C . ILE B 1 30 ? -4.738 19.672 18.281 1 74.88 30 ILE B C 1
ATOM 1048 O O . ILE B 1 30 ? -4.504 20.594 19.078 1 74.88 30 ILE B O 1
ATOM 1052 N N . ASP B 1 31 ? -5.664 19.766 17.422 1 80.81 31 ASP B N 1
ATOM 1053 C CA . ASP B 1 31 ? -6.785 20.688 17.562 1 80.81 31 ASP B CA 1
ATOM 1054 C C . ASP B 1 31 ? -7.992 19.984 18.188 1 80.81 31 ASP B C 1
ATOM 1056 O O . ASP B 1 31 ? -8.773 19.344 17.484 1 80.81 31 ASP B O 1
ATOM 1060 N N . PRO B 1 32 ? -8.07 20.094 19.484 1 78.75 32 PRO B N 1
ATOM 1061 C CA . PRO B 1 32 ? -9.156 19.359 20.156 1 78.75 32 PRO B CA 1
ATOM 1062 C C . PRO B 1 32 ? -10.539 19.891 19.781 1 78.75 32 PRO B C 1
ATOM 1064 O O . PRO B 1 32 ? -11.539 19.203 20 1 78.75 32 PRO B O 1
ATOM 1067 N N . VAL B 1 33 ? -10.633 21.031 19.297 1 82.94 33 VAL B N 1
ATOM 1068 C CA . VAL B 1 33 ? -11.914 21.625 18.938 1 82.94 33 VAL B CA 1
ATOM 1069 C C . VAL B 1 33 ? -12.344 21.141 17.562 1 82.94 33 VAL B C 1
ATOM 1071 O O . VAL B 1 33 ? -13.484 20.719 17.375 1 82.94 33 VAL B O 1
ATOM 1074 N N . LYS B 1 34 ? -11.375 21.125 16.688 1 83.19 34 LYS B N 1
ATOM 1075 C CA . LYS B 1 34 ? -11.734 20.797 15.312 1 83.19 34 LYS B CA 1
ATOM 1076 C C . LYS B 1 34 ? -11.477 19.328 15.008 1 83.19 34 LYS B C 1
ATOM 1078 O O . LYS B 1 34 ? -12.031 18.781 14.047 1 83.19 34 LYS B O 1
ATOM 1083 N N . GLY B 1 35 ? -10.68 18.766 15.852 1 89.56 35 GLY B N 1
ATOM 1084 C CA . GLY B 1 35 ? -10.359 17.359 15.641 1 89.56 35 GLY B CA 1
ATOM 1085 C C . GLY B 1 35 ? -11.289 16.422 16.375 1 89.56 35 GLY B C 1
ATOM 1086 O O . GLY B 1 35 ? -12.242 16.859 17.031 1 89.56 35 GLY B O 1
ATOM 1087 N N . ARG B 1 36 ? -11.211 15.172 16.016 1 91.69 36 ARG B N 1
ATOM 1088 C CA . ARG B 1 36 ? -12.031 14.164 16.672 1 91.69 36 ARG B CA 1
ATOM 1089 C C . ARG B 1 36 ? -11.328 12.812 16.703 1 91.69 36 ARG B C 1
ATOM 1091 O O . ARG B 1 36 ? -10.523 12.508 15.812 1 91.69 36 ARG B O 1
ATOM 1098 N N . ALA B 1 37 ? -11.648 12.047 17.719 1 91 37 ALA B N 1
ATOM 1099 C CA . ALA B 1 37 ? -11.195 10.656 17.781 1 91 37 ALA B CA 1
ATOM 1100 C C . ALA B 1 37 ? -11.93 9.797 16.75 1 91 37 ALA B C 1
ATOM 1102 O O . ALA B 1 37 ? -13.141 9.93 16.578 1 91 37 ALA B O 1
ATOM 1103 N N . VAL B 1 38 ? -11.148 9 15.984 1 90.69 38 VAL B N 1
ATOM 1104 C CA . VAL B 1 38 ? -11.734 8.094 15.008 1 90.69 38 VAL B CA 1
ATOM 1105 C C . VAL B 1 38 ? -11.102 6.711 15.141 1 90.69 38 VAL B C 1
ATOM 1107 O O . VAL B 1 38 ? -10.016 6.57 15.711 1 90.69 38 VAL B O 1
ATOM 1110 N N . ARG B 1 39 ? -11.883 5.781 14.75 1 87.06 39 ARG B N 1
ATOM 1111 C CA . ARG B 1 39 ? -11.383 4.414 14.641 1 87.06 39 ARG B CA 1
ATOM 1112 C C . ARG B 1 39 ? -11.062 4.062 13.188 1 87.06 39 ARG B C 1
ATOM 1114 O O . ARG B 1 39 ? -11.906 4.242 12.297 1 87.06 39 ARG B O 1
ATOM 1121 N N . MET B 1 40 ? -9.789 3.758 12.984 1 81.31 40 MET B N 1
ATOM 1122 C CA . MET B 1 40 ? -9.352 3.385 11.641 1 81.31 40 MET B CA 1
ATOM 1123 C C . MET B 1 40 ? -9.305 1.869 11.484 1 81.31 40 MET B C 1
ATOM 1125 O O . MET B 1 40 ? -8.898 1.158 12.406 1 81.31 40 MET B O 1
ATOM 1129 N N . TYR B 1 41 ? -9.914 1.516 10.375 1 74.06 41 TYR B N 1
ATOM 1130 C CA . TYR B 1 41 ? -9.875 0.092 10.062 1 74.06 41 TYR B CA 1
ATOM 1131 C C . TYR B 1 41 ? -8.953 -0.179 8.875 1 74.06 41 TYR B C 1
ATOM 1133 O O . TYR B 1 41 ? -9.008 0.522 7.863 1 74.06 41 TYR B O 1
ATOM 1141 N N . GLY B 1 42 ? -8.047 -1.027 9.086 1 68.19 42 GLY B N 1
ATOM 1142 C CA . GLY B 1 42 ? -7.238 -1.494 7.973 1 68.19 42 GLY B CA 1
ATOM 1143 C C . GLY B 1 42 ? -7.879 -2.635 7.207 1 68.19 42 GLY B C 1
ATOM 1144 O O . GLY B 1 42 ? -8.961 -3.104 7.566 1 68.19 42 GLY B O 1
ATOM 1145 N N . ILE B 1 43 ? -7.34 -3.113 6.109 1 66.44 43 ILE B N 1
ATOM 1146 C CA . ILE B 1 43 ? -7.859 -4.152 5.227 1 66.44 43 ILE B CA 1
ATOM 1147 C C . ILE B 1 43 ? -8.117 -5.426 6.027 1 66.44 43 ILE B C 1
ATOM 1149 O O . ILE B 1 43 ? -9.062 -6.164 5.742 1 66.44 43 ILE B O 1
ATOM 1153 N N . GLY B 1 44 ? -7.598 -5.668 7.234 1 65.88 44 GLY B N 1
ATOM 1154 C CA . GLY B 1 44 ? -7.789 -6.871 8.023 1 65.88 44 GLY B CA 1
ATOM 1155 C C . GLY B 1 44 ? -8.773 -6.688 9.164 1 65.88 44 GLY B C 1
ATOM 1156 O O . GLY B 1 44 ? -8.992 -7.609 9.953 1 65.88 44 GLY B O 1
ATOM 1157 N N . GLY B 1 45 ? -9.438 -5.539 9.156 1 67.5 45 GLY B N 1
ATOM 1158 C CA . GLY B 1 45 ? -10.461 -5.309 10.164 1 67.5 45 GLY B CA 1
ATOM 1159 C C . GLY B 1 45 ? -9.898 -4.859 11.5 1 67.5 45 GLY B C 1
ATOM 1160 O O . GLY B 1 45 ? -10.648 -4.492 12.406 1 67.5 45 GLY B O 1
ATOM 1161 N N . GLN B 1 46 ? -8.625 -5.066 11.672 1 69.44 46 GLN B N 1
ATOM 1162 C CA . GLN B 1 46 ? -8.039 -4.52 12.891 1 69.44 46 GLN B CA 1
ATOM 1163 C C . GLN B 1 46 ? -8.203 -3.002 12.938 1 69.44 46 GLN B C 1
ATOM 1165 O O . GLN B 1 46 ? -8.016 -2.318 11.93 1 69.44 46 GLN B O 1
ATOM 1170 N N . SER B 1 47 ? -8.734 -2.617 14.07 1 77.25 47 SER B N 1
ATOM 1171 C CA . SER B 1 47 ? -9 -1.188 14.195 1 77.25 47 SER B CA 1
ATOM 1172 C C . SER B 1 47 ? -8.031 -0.533 15.172 1 77.25 47 SER B C 1
ATOM 1174 O O . SER B 1 47 ? -7.473 -1.204 16.047 1 77.25 47 SER B O 1
ATOM 1176 N N . GLU B 1 48 ? -7.723 0.677 14.883 1 80.75 48 GLU B N 1
ATOM 1177 C CA . GLU B 1 48 ? -6.898 1.507 15.75 1 80.75 48 GLU B CA 1
ATOM 1178 C C . GLU B 1 48 ? -7.52 2.885 15.953 1 80.75 48 GLU B C 1
ATOM 1180 O O . GLU B 1 48 ? -8.148 3.43 15.047 1 80.75 48 GLU B O 1
ATOM 1185 N N . LEU B 1 49 ? -7.305 3.26 17.219 1 87.19 49 LEU B N 1
ATOM 1186 C CA . LEU B 1 49 ? -7.773 4.609 17.516 1 87.19 49 LEU B CA 1
ATOM 1187 C C . LEU B 1 49 ? -6.793 5.652 16.984 1 87.19 49 LEU B C 1
ATOM 1189 O O . LEU B 1 49 ? -5.578 5.5 17.141 1 87.19 49 LEU B O 1
ATOM 1193 N N . SER B 1 50 ? -7.348 6.695 16.359 1 90.94 50 SER B N 1
ATOM 1194 C CA . SER B 1 50 ? -6.562 7.824 15.875 1 90.94 50 SER B CA 1
ATOM 1195 C C . SER B 1 50 ? -7.309 9.141 16.062 1 90.94 50 SER B C 1
ATOM 1197 O O . SER B 1 50 ? -8.461 9.148 16.484 1 90.94 50 SER B O 1
ATOM 1199 N N . PHE B 1 51 ? -6.555 10.18 16.016 1 92.06 51 PHE B N 1
ATOM 1200 C CA . PHE B 1 51 ? -7.125 11.523 16.078 1 92.06 51 PHE B CA 1
ATOM 1201 C C . PHE B 1 51 ? -7.086 12.188 14.703 1 92.06 51 PHE B C 1
ATOM 1203 O O . PHE B 1 51 ? -6.027 12.266 14.078 1 92.06 51 PHE B O 1
ATOM 1210 N N . GLN B 1 52 ? -8.32 12.523 14.273 1 93.69 52 GLN B N 1
ATOM 1211 C CA . GLN B 1 52 ? -8.438 13.109 12.938 1 93.69 52 GLN B CA 1
ATOM 1212 C C . GLN B 1 52 ? -8.547 14.633 13.016 1 93.69 52 GLN B C 1
ATOM 1214 O O . GLN B 1 52 ? -9.266 15.172 13.859 1 93.69 52 GLN B O 1
ATOM 1219 N N . GLN B 1 53 ? -7.816 15.289 12.211 1 91.56 53 GLN B N 1
ATOM 1220 C CA . GLN B 1 53 ? -7.93 16.734 12.117 1 91.56 53 GLN B CA 1
ATOM 1221 C C . GLN B 1 53 ? -7.457 17.25 10.75 1 91.56 53 GLN B C 1
ATOM 1223 O O . GLN B 1 53 ? -6.746 16.531 10.039 1 91.56 53 GLN B O 1
ATOM 1228 N N . SER B 1 54 ? -7.887 18.453 10.422 1 91.06 54 SER B N 1
ATOM 1229 C CA . SER B 1 54 ? -7.383 19.141 9.242 1 91.06 54 SER B CA 1
ATOM 1230 C C . SER B 1 54 ? -6.105 19.906 9.555 1 91.06 54 SER B C 1
ATOM 1232 O O . SER B 1 54 ? -5.996 20.531 10.602 1 91.06 54 SER B O 1
ATOM 1234 N N . ILE B 1 55 ? -5.223 19.766 8.68 1 85.38 55 ILE B N 1
ATOM 1235 C CA . ILE B 1 55 ? -4.012 20.578 8.75 1 85.38 55 ILE B CA 1
ATOM 1236 C C . ILE B 1 55 ? -4.062 21.672 7.684 1 85.38 55 ILE B C 1
ATOM 1238 O O . ILE B 1 55 ? -4.258 21.391 6.5 1 85.38 55 ILE B O 1
ATOM 1242 N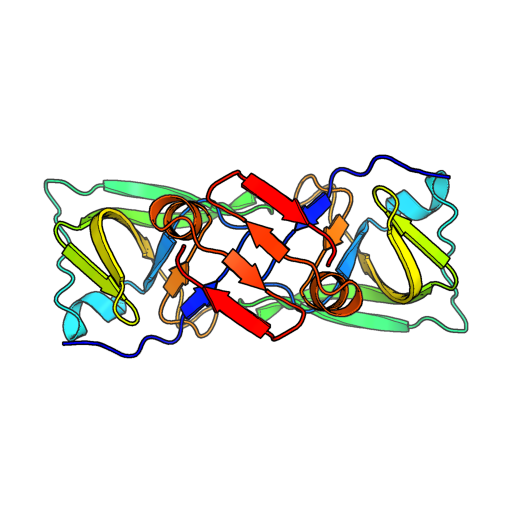 N . HIS B 1 56 ? -3.857 22.844 8.133 1 84.62 56 HIS B N 1
ATOM 1243 C CA . HIS B 1 56 ? -3.975 24 7.238 1 84.62 56 HIS B CA 1
ATOM 1244 C C . HIS B 1 56 ? -2.947 23.922 6.113 1 84.62 56 HIS B C 1
ATOM 1246 O O . HIS B 1 56 ? -3.275 24.156 4.949 1 84.62 56 HIS B O 1
ATOM 1252 N N . SER B 1 57 ? -1.677 23.688 6.473 1 84.38 57 SER B N 1
ATOM 1253 C CA . SER B 1 57 ? -0.616 23.547 5.48 1 84.38 57 SER B CA 1
ATOM 1254 C C . SER B 1 57 ? 0.353 22.438 5.852 1 84.38 57 SER B C 1
ATOM 1256 O O . SER B 1 57 ? 0.971 22.469 6.918 1 84.38 57 SER B O 1
ATOM 1258 N N . LEU B 1 58 ? 0.381 21.422 5.004 1 82.81 58 LEU B N 1
ATOM 1259 C CA . LEU B 1 58 ? 1.298 20.297 5.16 1 82.81 58 LEU B CA 1
ATOM 1260 C C . LEU B 1 58 ? 2.344 20.297 4.051 1 82.81 58 LEU B C 1
ATOM 1262 O O . LEU B 1 58 ? 2 20.328 2.865 1 82.81 58 LEU B O 1
ATOM 1266 N N . THR B 1 59 ? 3.576 20.344 4.492 1 83.62 59 THR B N 1
ATOM 1267 C CA . THR B 1 59 ? 4.66 20.281 3.514 1 83.62 59 THR B CA 1
ATOM 1268 C C . THR B 1 59 ? 5.449 18.984 3.67 1 83.62 59 THR B C 1
ATOM 1270 O O . THR B 1 59 ? 5.977 18.703 4.746 1 83.62 59 THR B O 1
ATOM 1273 N N . LEU B 1 60 ? 5.402 18.172 2.59 1 81.69 60 LEU B N 1
ATOM 1274 C CA . LEU B 1 60 ? 6.184 16.938 2.537 1 81.69 60 LEU B CA 1
ATOM 1275 C C . LEU B 1 60 ? 7.047 16.906 1.279 1 81.69 60 LEU B C 1
ATOM 1277 O O . LEU B 1 60 ? 6.527 16.953 0.162 1 81.69 60 LEU B O 1
ATOM 1281 N N . ASN B 1 61 ? 8.359 16.609 1.333 1 76.94 61 ASN B N 1
ATOM 1282 C CA . ASN B 1 61 ? 9.297 16.5 0.219 1 76.94 61 ASN B CA 1
ATOM 1283 C C . ASN B 1 61 ? 8.977 17.516 -0.879 1 76.94 61 ASN B C 1
ATOM 1285 O O . ASN B 1 61 ? 8.867 17.156 -2.051 1 76.94 61 ASN B O 1
ATOM 1289 N N . HIS B 1 62 ? 8.555 18.75 -0.51 1 79.38 62 HIS B N 1
ATOM 1290 C CA . HIS B 1 62 ? 8.359 19.875 -1.414 1 79.38 62 HIS B CA 1
ATOM 1291 C C . HIS B 1 62 ? 6.914 19.953 -1.888 1 79.38 62 HIS B C 1
ATOM 1293 O O . HIS B 1 62 ? 6.578 20.797 -2.729 1 79.38 62 HIS B O 1
ATOM 1299 N N . HIS B 1 63 ? 6.184 19.047 -1.489 1 85.38 63 HIS B N 1
ATOM 1300 C CA . HIS B 1 63 ? 4.758 19.109 -1.783 1 85.38 63 HIS B CA 1
ATOM 1301 C C . HIS B 1 63 ? 3.998 19.812 -0.663 1 85.38 63 HIS B C 1
ATOM 1303 O O . HIS B 1 63 ? 4.234 19.547 0.517 1 85.38 63 HIS B O 1
ATOM 1309 N N . VAL B 1 64 ? 3.174 20.688 -1.072 1 84.12 64 VAL B N 1
ATOM 1310 C CA . VAL B 1 64 ? 2.352 21.406 -0.101 1 84.12 64 VAL B CA 1
ATOM 1311 C C . VAL B 1 64 ? 0.885 21.016 -0.285 1 84.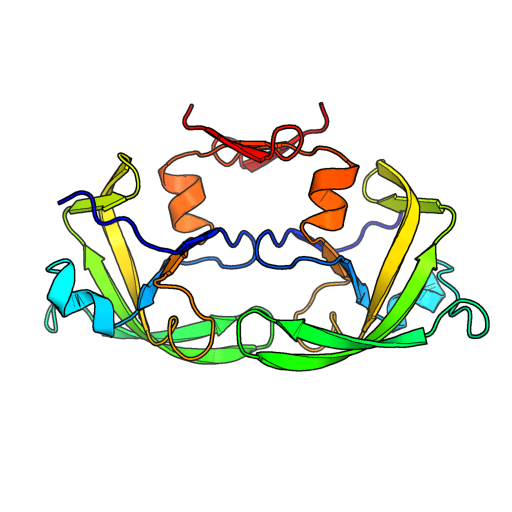12 64 VAL B C 1
ATOM 1313 O O . VAL B 1 64 ? 0.374 21.016 -1.407 1 84.12 64 VAL B O 1
ATOM 1316 N N . LEU B 1 65 ? 0.296 20.641 0.821 1 88.75 65 LEU B N 1
ATOM 1317 C CA . LEU B 1 65 ? -1.133 20.359 0.854 1 88.75 65 LEU B CA 1
ATOM 1318 C C . LEU B 1 65 ? -1.856 21.297 1.809 1 88.75 65 LEU B C 1
ATOM 1320 O O . LEU B 1 65 ? -1.471 21.422 2.973 1 88.75 65 LEU B O 1
ATOM 1324 N N . ASP B 1 66 ? -2.867 21.922 1.217 1 88.81 66 ASP B N 1
ATOM 1325 C CA . ASP B 1 66 ? -3.656 22.844 2.031 1 88.81 66 ASP B CA 1
ATOM 1326 C C . ASP B 1 66 ? -4.941 22.172 2.518 1 88.81 66 ASP B C 1
ATOM 1328 O O . ASP B 1 66 ? -5.602 21.453 1.762 1 88.81 66 ASP B O 1
ATOM 1332 N N . ASN B 1 67 ? -5.207 22.422 3.805 1 90.75 67 ASN B N 1
ATOM 1333 C CA . ASN B 1 67 ? -6.441 21.938 4.414 1 90.75 67 ASN B CA 1
ATOM 1334 C C . ASN B 1 67 ? -6.617 20.438 4.215 1 90.75 67 ASN B C 1
ATOM 1336 O O . ASN B 1 67 ? -7.672 19.984 3.762 1 90.75 67 ASN B O 1
ATOM 1340 N N . PHE B 1 68 ? -5.605 19.766 4.535 1 92.25 68 PHE B N 1
ATOM 1341 C CA . PHE B 1 68 ? -5.57 18.328 4.355 1 92.25 68 PHE B CA 1
ATOM 1342 C C . PHE B 1 68 ? -5.914 17.609 5.656 1 92.25 68 PHE B C 1
ATOM 1344 O O . PHE B 1 68 ? -5.391 17.953 6.719 1 92.25 68 PHE B O 1
ATOM 1351 N N . VAL B 1 69 ? -6.824 16.625 5.535 1 93.38 69 VAL B N 1
ATOM 1352 C CA . VAL B 1 69 ? -7.246 15.875 6.711 1 93.38 69 VAL B CA 1
ATOM 1353 C C . VAL B 1 69 ? -6.281 14.719 6.953 1 93.38 69 VAL B C 1
ATOM 1355 O O . VAL B 1 69 ? -5.984 13.945 6.039 1 93.38 69 VAL B O 1
ATOM 1358 N N . VAL B 1 70 ? -5.77 14.719 8.195 1 92.38 70 VAL B N 1
ATOM 1359 C CA . VAL B 1 70 ? -4.855 13.641 8.547 1 92.38 70 VAL B CA 1
ATOM 1360 C C . VAL B 1 70 ? -5.348 12.938 9.812 1 92.38 70 VAL B C 1
ATOM 1362 O O . VAL B 1 70 ? -6.195 13.469 10.539 1 92.38 70 VAL B O 1
ATOM 1365 N N . GLN B 1 71 ? -4.828 11.812 9.93 1 92.5 71 GLN B N 1
ATOM 1366 C CA . GLN B 1 71 ? -4.984 11.102 11.195 1 92.5 71 GLN B CA 1
ATOM 1367 C C . GLN B 1 71 ? -3.674 11.062 11.969 1 92.5 71 GLN B C 1
ATOM 1369 O O . GLN B 1 71 ? -2.6 10.938 11.375 1 92.5 71 GLN B O 1
ATOM 1374 N N . LEU B 1 72 ? -3.785 11.203 13.227 1 91.25 72 LEU B N 1
ATOM 1375 C CA . LEU B 1 72 ? -2.66 11.055 14.141 1 91.25 72 LEU B CA 1
ATOM 1376 C C . LEU B 1 72 ? -2.797 9.781 14.969 1 91.25 72 LEU B C 1
ATOM 1378 O O . LEU B 1 72 ? -3.807 9.578 15.648 1 91.25 72 LEU B O 1
ATOM 1382 N N . GLY B 1 73 ? -1.907 8.922 14.797 1 90.19 73 GLY B N 1
ATOM 1383 C CA . GLY B 1 73 ? -1.89 7.645 15.492 1 90.19 73 GLY B CA 1
ATOM 1384 C C . GLY B 1 73 ? -0.493 7.078 15.656 1 90.19 73 GLY B C 1
ATOM 1385 O O . GLY B 1 73 ? 0.498 7.793 15.5 1 90.19 73 GLY B O 1
ATOM 1386 N N . GLN B 1 74 ? -0.425 5.816 16.094 1 88.5 74 GLN B N 1
ATOM 1387 C CA . GLN B 1 74 ? 0.867 5.168 16.297 1 88.5 74 GLN B CA 1
ATOM 1388 C C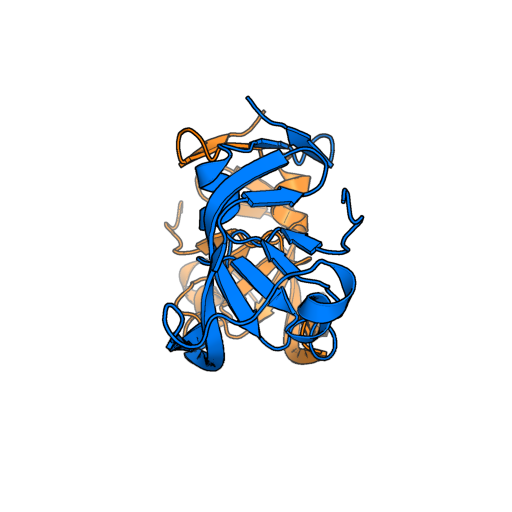 . GLN B 1 74 ? 1.372 4.535 15 1 88.5 74 GLN B C 1
ATOM 1390 O O . GLN B 1 74 ? 0.792 3.561 14.516 1 88.5 74 GLN B O 1
ATOM 1395 N N . THR B 1 75 ? 2.389 5.109 14.414 1 89.94 75 THR B N 1
ATOM 1396 C CA . THR B 1 75 ? 2.955 4.527 13.203 1 89.94 75 THR B CA 1
ATOM 1397 C C . THR B 1 75 ? 4.43 4.191 13.398 1 89.94 75 THR B C 1
ATOM 1399 O O . THR B 1 75 ? 4.926 3.197 12.867 1 89.94 75 THR B O 1
ATOM 1402 N N . LYS B 1 76 ? 5.113 4.902 14.266 1 90.19 76 LYS B N 1
ATOM 1403 C CA . LYS B 1 76 ? 6.555 4.73 14.422 1 90.19 76 LYS B CA 1
ATOM 1404 C C . LYS B 1 76 ? 6.883 3.438 15.156 1 90.19 76 LYS B C 1
ATOM 1406 O O . LYS B 1 76 ? 7.684 2.631 14.688 1 90.19 76 LYS B O 1
ATOM 1411 N N . GLU B 1 77 ? 6.289 3.273 16.234 1 88.19 77 GLU B N 1
ATOM 1412 C CA . GLU B 1 77 ? 6.621 2.113 17.047 1 88.19 77 GLU B CA 1
ATOM 1413 C C . GLU B 1 77 ? 6.215 0.814 16.359 1 88.19 77 GLU B C 1
ATOM 1415 O O . GLU B 1 77 ? 7.043 -0.083 16.172 1 88.19 77 GLU B O 1
ATOM 1420 N N . PRO B 1 78 ? 4.949 0.739 15.898 1 84.5 78 PRO B N 1
ATOM 1421 C CA . PRO B 1 78 ? 4.527 -0.543 15.328 1 84.5 78 PRO B CA 1
ATOM 1422 C C . PRO B 1 78 ? 5.086 -0.783 13.93 1 84.5 78 PRO B C 1
ATOM 1424 O O . PRO B 1 78 ? 5.34 -1.93 13.547 1 84.5 78 PRO B O 1
ATOM 1427 N N . TYR B 1 79 ? 5.363 0.319 13.188 1 86.19 79 TYR B N 1
ATOM 1428 C CA . TYR B 1 79 ? 5.656 0.094 11.773 1 86.19 79 TYR B CA 1
ATOM 1429 C C . TYR B 1 79 ? 7.016 0.667 11.406 1 86.19 79 TYR B C 1
ATOM 1431 O O . TYR B 1 79 ? 7.566 0.344 10.344 1 86.19 79 TYR B O 1
ATOM 1439 N N . GLY B 1 80 ? 7.57 1.548 12.172 1 88.5 80 GLY B N 1
ATOM 1440 C CA . GLY B 1 80 ? 8.891 2.098 11.906 1 88.5 80 GLY B CA 1
ATOM 1441 C C . GLY B 1 80 ? 8.859 3.324 11.016 1 88.5 80 GLY B C 1
ATOM 1442 O O . GLY B 1 80 ? 9.891 3.748 10.5 1 88.5 80 GLY B O 1
ATOM 1443 N N . PHE B 1 81 ? 7.664 3.863 10.781 1 91.5 81 PHE B N 1
ATOM 1444 C CA . PHE B 1 81 ? 7.531 5.012 9.891 1 91.5 81 PHE B CA 1
ATOM 1445 C C . PHE B 1 81 ? 6.984 6.219 10.648 1 91.5 81 PHE B C 1
ATOM 1447 O O . PHE B 1 81 ? 6.148 6.074 11.539 1 91.5 81 PHE B O 1
ATOM 1454 N N . ASP B 1 82 ? 7.371 7.391 10.219 1 90.62 82 ASP B N 1
ATOM 1455 C CA . ASP B 1 82 ? 6.832 8.641 10.742 1 90.62 82 ASP B CA 1
ATOM 1456 C C . ASP B 1 82 ? 5.395 8.859 10.281 1 90.62 82 ASP B C 1
ATOM 1458 O O . ASP B 1 82 ? 4.629 9.57 10.938 1 90.62 82 ASP B O 1
ATOM 1462 N N . GLY B 1 83 ? 5.078 8.219 9.203 1 91 83 GLY B N 1
ATOM 1463 C CA . GLY B 1 83 ? 3.744 8.32 8.633 1 91 83 GLY B CA 1
ATOM 1464 C C . GLY B 1 83 ? 3.498 7.348 7.5 1 91 83 GLY B C 1
ATOM 1465 O O . GLY B 1 83 ? 4.445 6.781 6.945 1 91 83 GLY B O 1
ATOM 1466 N N . ILE B 1 84 ? 2.33 7.109 7.27 1 91.75 84 ILE B N 1
ATOM 1467 C CA . ILE B 1 84 ? 1.834 6.324 6.145 1 91.75 84 ILE B CA 1
ATOM 1468 C C . ILE B 1 84 ? 0.971 7.203 5.242 1 91.75 84 ILE B C 1
ATOM 1470 O O . ILE B 1 84 ? -0.024 7.777 5.691 1 91.75 84 ILE B O 1
ATOM 1474 N N . LEU B 1 85 ? 1.452 7.363 4.023 1 94.06 85 LEU B N 1
ATOM 1475 C CA . LEU B 1 85 ? 0.715 8.156 3.045 1 94.06 85 LEU B CA 1
ATOM 1476 C C . LEU B 1 85 ? -0.223 7.277 2.225 1 94.06 85 LEU B C 1
ATOM 1478 O O . LEU B 1 85 ? 0.229 6.395 1.492 1 94.06 85 LEU B O 1
ATOM 1482 N N . GLY B 1 86 ? -1.476 7.559 2.396 1 94.44 86 GLY B N 1
ATOM 1483 C CA . GLY B 1 86 ? -2.484 6.75 1.73 1 94.44 86 GLY B CA 1
ATOM 1484 C C . GLY B 1 86 ? -2.93 7.328 0.401 1 94.44 86 GLY B C 1
ATOM 1485 O O . GLY B 1 86 ? -2.311 8.258 -0.115 1 94.44 86 GLY B O 1
ATOM 1486 N N . VAL B 1 87 ? -3.979 6.754 -0.076 1 95.75 87 VAL B N 1
ATOM 1487 C CA . VAL B 1 87 ? -4.531 7.109 -1.379 1 95.75 87 VAL B CA 1
ATOM 1488 C C . VAL B 1 87 ? -5.008 8.555 -1.361 1 95.75 87 VAL B C 1
ATOM 1490 O O . VAL B 1 87 ? -4.891 9.266 -2.361 1 95.75 87 VAL B O 1
ATOM 1493 N N . ASP B 1 88 ? -5.477 9.07 -0.246 1 95.75 88 ASP B N 1
ATOM 1494 C CA . ASP B 1 88 ? -5.914 10.461 -0.152 1 95.75 88 ASP B CA 1
ATOM 1495 C C . ASP B 1 88 ? -4.773 11.414 -0.489 1 95.75 88 ASP B C 1
ATOM 1497 O O . ASP B 1 88 ? -4.945 12.336 -1.291 1 95.75 88 ASP B O 1
ATOM 1501 N N . PHE B 1 89 ? -3.605 11.102 -0.003 1 94.5 89 PHE B N 1
ATOM 1502 C CA . PHE B 1 89 ? -2.422 11.906 -0.284 1 94.5 89 PHE B CA 1
ATOM 1503 C C . PHE B 1 89 ? -2.002 11.766 -1.742 1 94.5 89 PHE B C 1
ATOM 1505 O O . PHE B 1 89 ? -1.781 12.758 -2.432 1 94.5 89 PHE B O 1
ATOM 1512 N N . LEU B 1 90 ? -1.938 10.562 -2.176 1 96.69 90 LEU B N 1
ATOM 1513 C CA . LEU B 1 90 ? -1.493 10.258 -3.531 1 96.69 90 LEU B CA 1
ATOM 1514 C C . LEU B 1 90 ? -2.424 10.891 -4.562 1 96.69 90 LEU B C 1
ATOM 1516 O O . LEU B 1 90 ? -1.965 11.453 -5.559 1 96.69 90 LEU B O 1
ATOM 1520 N N . SER B 1 91 ? -3.691 10.836 -4.301 1 97.06 91 SER B N 1
ATOM 1521 C CA . SER B 1 91 ? -4.676 11.359 -5.242 1 97.06 91 SER B CA 1
ATOM 1522 C C . SER B 1 91 ? -4.734 12.883 -5.188 1 97.06 91 SER B C 1
ATOM 1524 O O . SER B 1 91 ? -4.879 13.539 -6.223 1 97.06 91 SER B O 1
ATOM 1526 N N . THR B 1 92 ? -4.637 13.445 -4.004 1 96.12 92 THR B N 1
ATOM 1527 C CA . THR B 1 92 ? -4.668 14.898 -3.857 1 96.12 92 THR B CA 1
ATOM 1528 C C . THR B 1 92 ? -3.527 15.547 -4.641 1 96.12 92 THR B C 1
ATOM 1530 O O . THR B 1 92 ? -3.723 16.562 -5.305 1 96.12 92 THR B O 1
ATOM 1533 N N . LEU B 1 93 ? -2.398 14.898 -4.633 1 95.5 93 LEU B N 1
ATOM 1534 C CA . LEU B 1 93 ? -1.24 15.445 -5.328 1 95.5 93 LEU B CA 1
ATOM 1535 C C . LEU B 1 93 ? -1.142 14.883 -6.742 1 95.5 93 LEU B C 1
ATOM 1537 O O . LEU B 1 93 ? -0.236 15.25 -7.496 1 95.5 93 LEU B O 1
ATOM 1541 N N . GLN B 1 94 ? -2.043 13.945 -7.035 1 97 94 GLN B N 1
ATOM 1542 C CA . GLN B 1 94 ? -2.094 13.336 -8.359 1 97 94 GLN B CA 1
ATOM 1543 C C . GLN B 1 94 ? -0.743 12.727 -8.734 1 97 94 GLN B C 1
ATOM 1545 O O . GLN B 1 94 ? -0.266 12.914 -9.852 1 97 94 GLN B O 1
ATOM 1550 N N . LEU B 1 95 ? -0.14 12.031 -7.82 1 96.44 95 LEU B N 1
ATOM 1551 C CA . LEU B 1 95 ? 1.198 11.477 -8 1 96.44 95 LEU B CA 1
ATOM 1552 C C . LEU B 1 95 ? 1.172 10.297 -8.969 1 96.44 95 LEU B C 1
ATOM 1554 O O . LEU B 1 95 ? 0.141 9.633 -9.117 1 96.44 95 LEU B O 1
ATOM 1558 N N . ASN B 1 96 ? 2.307 10.148 -9.625 1 96.62 96 ASN B N 1
ATOM 1559 C CA . ASN B 1 96 ? 2.578 8.961 -10.43 1 96.62 96 ASN B CA 1
ATOM 1560 C C . ASN B 1 96 ? 3.701 8.125 -9.828 1 96.62 96 ASN B C 1
ATOM 1562 O O . ASN B 1 96 ? 4.793 8.633 -9.57 1 96.62 96 ASN B O 1
ATOM 1566 N N . ILE B 1 97 ? 3.418 6.902 -9.531 1 97.19 97 ILE B N 1
ATOM 1567 C CA . ILE B 1 97 ? 4.457 5.992 -9.062 1 97.19 97 ILE B CA 1
ATOM 1568 C C . ILE B 1 97 ? 4.93 5.109 -10.219 1 97.19 97 ILE B C 1
ATOM 1570 O O . ILE B 1 97 ? 4.133 4.371 -10.805 1 97.19 97 ILE B O 1
ATOM 1574 N N . ASP B 1 98 ? 6.188 5.25 -10.492 1 97.38 98 ASP B N 1
ATOM 1575 C CA . ASP B 1 98 ? 6.809 4.516 -11.586 1 97.38 98 ASP B CA 1
ATOM 1576 C C . ASP B 1 98 ? 7.719 3.408 -11.062 1 97.38 98 ASP B C 1
ATOM 1578 O O . ASP B 1 98 ? 8.82 3.68 -10.578 1 97.38 98 ASP B O 1
ATOM 1582 N N . PHE B 1 99 ? 7.387 2.137 -11.328 1 97.62 99 PHE B N 1
ATOM 1583 C CA . PHE B 1 99 ? 8.125 1.028 -10.734 1 97.62 99 PHE B CA 1
ATOM 1584 C C . PHE B 1 99 ? 9.219 0.544 -11.672 1 97.62 99 PHE B C 1
ATOM 1586 O O . PHE B 1 99 ? 10.047 -0.294 -11.297 1 97.62 99 PHE B O 1
ATOM 1593 N N . LYS B 1 100 ? 9.195 1.15 -12.867 1 96.56 100 LYS B N 1
ATOM 1594 C CA . LYS B 1 100 ? 10.344 0.884 -13.734 1 96.56 100 LYS B CA 1
ATOM 1595 C C . LYS B 1 100 ? 11.609 1.55 -13.195 1 96.56 100 LYS B C 1
ATOM 1597 O O . LYS B 1 100 ? 12.664 0.915 -13.102 1 96.56 100 LYS B O 1
ATOM 1602 N N . TYR B 1 101 ? 11.438 2.758 -12.773 1 96.44 101 TYR B N 1
ATOM 1603 C CA . TYR B 1 101 ? 12.586 3.525 -12.328 1 96.44 101 TYR B CA 1
ATOM 1604 C C . TYR B 1 101 ? 12.562 3.715 -10.812 1 96.44 101 TYR B C 1
ATOM 1606 O O . TYR B 1 101 ? 13.484 4.297 -10.234 1 96.44 101 TYR B O 1
ATOM 1614 N N . MET B 1 102 ? 11.484 3.244 -10.164 1 95.75 102 MET B N 1
ATOM 1615 C CA . MET B 1 102 ? 11.32 3.359 -8.719 1 95.75 102 MET B CA 1
ATOM 1616 C C . MET B 1 102 ? 11.367 4.82 -8.273 1 95.75 102 MET B C 1
ATOM 1618 O O . MET B 1 102 ? 12.125 5.172 -7.371 1 95.75 102 MET B O 1
ATOM 1622 N N . VAL B 1 103 ? 10.43 5.602 -8.969 1 95.81 103 VAL B N 1
ATOM 1623 C CA . VAL B 1 103 ? 10.359 7.023 -8.648 1 95.81 103 VAL B CA 1
ATOM 1624 C C . VAL B 1 103 ? 8.898 7.449 -8.5 1 95.81 103 VAL B C 1
ATOM 1626 O O . VAL B 1 103 ? 8 6.789 -9.016 1 95.81 103 VAL B O 1
ATOM 1629 N N . VAL B 1 104 ? 8.703 8.484 -7.785 1 94.56 104 VAL B N 1
ATOM 1630 C CA . VAL B 1 104 ? 7.426 9.172 -7.645 1 94.56 104 VAL B CA 1
ATOM 1631 C C . VAL B 1 104 ? 7.5 10.547 -8.305 1 94.56 104 VAL B C 1
ATOM 1633 O O . VAL B 1 104 ? 8.445 11.297 -8.086 1 94.56 104 VAL B O 1
ATOM 1636 N N . ARG B 1 105 ? 6.477 10.836 -9.18 1 93.5 105 ARG B N 1
ATOM 1637 C CA . ARG B 1 105 ? 6.477 12.094 -9.922 1 93.5 105 ARG B CA 1
ATOM 1638 C C . ARG B 1 105 ? 5.176 12.852 -9.711 1 93.5 105 ARG B C 1
ATOM 1640 O O . ARG B 1 105 ? 4.113 12.25 -9.562 1 93.5 105 ARG B O 1
ATOM 1647 N N . LYS B 1 106 ? 5.34 14.094 -9.695 1 90.69 106 LYS B N 1
ATOM 1648 C CA . LYS B 1 106 ? 4.176 14.969 -9.75 1 90.69 106 LYS B CA 1
ATOM 1649 C C . LYS B 1 106 ? 3.9 15.422 -11.18 1 90.69 106 LYS B C 1
ATOM 1651 O O . LYS B 1 106 ? 4.832 15.711 -11.938 1 90.69 106 LYS B O 1
ATOM 1656 N N . PRO B 1 107 ? 2.639 15.297 -11.625 1 81.62 107 PRO B N 1
ATOM 1657 C CA . PRO B 1 107 ? 2.352 15.742 -12.992 1 81.62 107 PRO B CA 1
ATOM 1658 C C . PRO B 1 107 ? 2.799 17.172 -13.25 1 81.62 107 PRO B C 1
ATOM 1660 O O . PRO B 1 107 ? 2.869 17.984 -12.32 1 81.62 107 PRO B O 1
#